Protein AF-A0A3E5HLL6-F1 (afdb_monomer_lite)

Structure (mmCIF, N/CA/C/O backbone):
data_AF-A0A3E5HLL6-F1
#
_entry.id   AF-A0A3E5HLL6-F1
#
loop_
_atom_site.group_PDB
_atom_site.id
_atom_site.type_symbol
_atom_site.label_atom_id
_atom_site.label_alt_id
_atom_site.label_comp_id
_atom_site.label_asym_id
_atom_site.label_entity_id
_atom_site.label_seq_id
_atom_site.pdbx_PDB_ins_code
_atom_site.Cartn_x
_atom_site.Cartn_y
_atom_site.Cartn_z
_atom_site.occupancy
_atom_site.B_iso_or_equiv
_atom_site.auth_seq_id
_atom_site.auth_comp_id
_atom_site.auth_asym_id
_atom_site.auth_atom_id
_atom_site.pdbx_PDB_model_num
ATOM 1 N N . MET A 1 1 ? 13.345 8.316 -13.473 1.00 58.94 1 MET A N 1
ATOM 2 C CA . MET A 1 1 ? 12.745 8.365 -12.117 1.00 58.94 1 MET A CA 1
ATOM 3 C C . MET A 1 1 ? 11.690 9.473 -11.988 1.00 58.94 1 MET A C 1
ATOM 5 O O . MET A 1 1 ? 10.559 9.139 -11.665 1.00 58.94 1 MET A O 1
ATOM 9 N N . MET A 1 2 ? 11.986 10.737 -12.341 1.00 70.56 2 MET A N 1
ATOM 10 C CA . MET A 1 2 ? 11.008 11.849 -12.277 1.00 70.56 2 MET A CA 1
ATOM 11 C C . MET A 1 2 ? 9.718 11.645 -13.098 1.00 70.56 2 MET A C 1
ATOM 13 O O . MET A 1 2 ? 8.638 11.967 -12.614 1.00 70.56 2 MET A O 1
ATOM 17 N N . LEU A 1 3 ? 9.793 11.096 -14.319 1.00 74.12 3 LEU A N 1
ATOM 18 C CA . LEU A 1 3 ? 8.602 10.882 -15.160 1.00 74.12 3 LEU A CA 1
ATOM 19 C C . LEU A 1 3 ? 7.593 9.920 -14.509 1.00 74.12 3 LEU A C 1
ATOM 21 O O . LEU A 1 3 ? 6.412 10.233 -14.394 1.00 74.12 3 LEU A O 1
ATOM 25 N N . GLN A 1 4 ? 8.080 8.774 -14.029 1.00 73.06 4 GLN A N 1
ATOM 26 C CA . GLN A 1 4 ? 7.268 7.762 -13.345 1.00 73.06 4 GLN A CA 1
ATOM 27 C C . GLN A 1 4 ? 6.639 8.308 -12.055 1.00 73.06 4 GLN A C 1
ATOM 29 O O . GLN A 1 4 ? 5.498 7.990 -11.732 1.00 73.06 4 GLN A O 1
ATOM 34 N N . GLU A 1 5 ? 7.346 9.176 -11.329 1.00 78.81 5 GLU A N 1
ATOM 35 C CA . GLU A 1 5 ? 6.794 9.852 -10.153 1.00 78.81 5 GLU A CA 1
ATOM 36 C C . GLU A 1 5 ? 5.649 10.812 -10.517 1.00 78.81 5 GLU A C 1
ATOM 38 O O . GLU A 1 5 ? 4.609 10.807 -9.856 1.00 78.81 5 GLU A O 1
ATOM 43 N N . ARG A 1 6 ? 5.803 11.602 -11.590 1.00 81.56 6 ARG A N 1
ATOM 44 C CA . ARG A 1 6 ? 4.755 12.519 -12.072 1.00 81.56 6 ARG A CA 1
ATOM 45 C C . ARG A 1 6 ? 3.521 11.767 -12.579 1.00 81.56 6 ARG A C 1
ATOM 47 O O . ARG A 1 6 ? 2.406 12.169 -12.255 1.00 81.56 6 ARG A O 1
ATOM 54 N N . ILE A 1 7 ? 3.709 10.653 -13.293 1.00 83.25 7 ILE A N 1
ATOM 55 C CA . ILE A 1 7 ? 2.615 9.761 -13.716 1.00 83.25 7 ILE A CA 1
ATOM 56 C C . ILE A 1 7 ? 1.903 9.169 -12.492 1.00 83.25 7 ILE A C 1
ATOM 58 O O . ILE A 1 7 ? 0.677 9.208 -12.419 1.00 83.25 7 ILE A O 1
ATOM 62 N N . GLY A 1 8 ? 2.653 8.706 -11.486 1.00 84.94 8 GLY A N 1
ATOM 63 C CA . GLY A 1 8 ? 2.080 8.225 -10.226 1.00 84.94 8 GLY A CA 1
ATOM 64 C C . GLY A 1 8 ? 1.218 9.286 -9.534 1.00 84.94 8 GLY A C 1
ATOM 65 O O . GLY A 1 8 ? 0.062 9.027 -9.209 1.00 84.94 8 GLY A O 1
ATOM 66 N N . LYS A 1 9 ? 1.733 10.516 -9.399 1.00 87.31 9 LYS A N 1
ATOM 67 C CA . LYS A 1 9 ? 0.991 11.661 -8.839 1.00 87.31 9 LYS A CA 1
ATOM 68 C C . LYS A 1 9 ? -0.271 12.004 -9.639 1.00 87.31 9 LYS A C 1
ATOM 70 O O . LYS A 1 9 ? -1.257 12.445 -9.044 1.00 87.31 9 LYS A O 1
ATOM 75 N N . LEU A 1 10 ? -0.256 11.848 -10.965 1.00 89.75 10 LEU A N 1
ATOM 76 C CA . LEU A 1 10 ? -1.439 12.043 -11.810 1.00 89.75 10 LEU A CA 1
ATOM 77 C C . LEU A 1 10 ? -2.482 10.942 -11.576 1.00 89.75 10 LEU A C 1
ATOM 79 O O . LEU A 1 10 ? -3.664 11.255 -11.436 1.00 89.75 10 LEU A O 1
ATOM 83 N N . ASN A 1 11 ? -2.056 9.681 -11.476 1.00 89.62 11 ASN A N 1
ATOM 84 C CA . ASN A 1 11 ? -2.951 8.555 -11.206 1.00 89.62 11 ASN A CA 1
ATOM 85 C C . ASN A 1 11 ? -3.621 8.685 -9.836 1.00 89.62 11 ASN A C 1
ATOM 87 O O . ASN A 1 11 ? -4.843 8.572 -9.748 1.00 89.62 11 ASN A O 1
ATOM 91 N N . THR A 1 12 ? -2.857 9.008 -8.786 1.00 90.56 12 THR A N 1
ATOM 92 C CA . THR A 1 12 ? -3.411 9.259 -7.446 1.00 90.56 12 THR A CA 1
ATOM 93 C C . THR A 1 12 ? -4.446 10.381 -7.486 1.00 90.56 12 THR A C 1
ATOM 95 O O . THR A 1 12 ? -5.571 10.189 -7.036 1.00 90.56 12 THR A O 1
ATOM 98 N N . PHE A 1 13 ? -4.116 11.513 -8.112 1.00 91.50 13 PHE A N 1
ATOM 99 C CA . PHE A 1 13 ? -5.039 12.643 -8.249 1.00 91.50 13 PHE A CA 1
ATOM 100 C C . PHE A 1 13 ? -6.312 12.290 -9.021 1.00 91.50 13 PHE A C 1
ATOM 102 O O . PHE A 1 13 ? -7.406 12.694 -8.641 1.00 91.50 13 PHE A O 1
ATOM 109 N N . THR A 1 14 ? -6.188 11.497 -10.084 1.00 91.06 14 THR A N 1
ATOM 110 C CA . THR A 1 14 ? -7.343 11.033 -10.859 1.00 91.06 14 THR A CA 1
ATOM 111 C C . THR A 1 14 ? -8.228 10.120 -10.013 1.00 91.06 14 THR A C 1
ATOM 113 O O . THR A 1 14 ? -9.442 10.305 -9.978 1.00 91.06 14 THR A O 1
ATOM 116 N N . SER A 1 15 ? -7.629 9.185 -9.268 1.00 90.69 15 SER A N 1
ATOM 117 C CA . SER A 1 15 ? -8.371 8.299 -8.366 1.00 90.69 15 SER A CA 1
ATOM 118 C C . SER A 1 15 ? -9.106 9.070 -7.263 1.00 90.69 15 SER A C 1
ATOM 120 O O . SER A 1 15 ? -10.249 8.751 -6.943 1.00 90.69 15 SER A O 1
ATOM 122 N N . GLU A 1 16 ? -8.491 10.130 -6.735 1.00 90.50 16 GLU A N 1
ATOM 123 C CA . GLU A 1 16 ? -9.064 10.997 -5.706 1.00 90.50 16 GLU A CA 1
ATOM 124 C C . GLU A 1 16 ? -10.251 11.808 -6.243 1.00 90.50 16 GLU A C 1
ATOM 126 O O . GLU A 1 16 ? -11.295 11.862 -5.591 1.00 90.50 16 GLU A O 1
ATOM 131 N N . ILE A 1 17 ? -10.137 12.366 -7.457 1.00 90.50 17 ILE A N 1
ATOM 132 C CA . ILE A 1 17 ? -11.245 13.063 -8.130 1.00 90.50 17 ILE A CA 1
ATOM 133 C C . ILE A 1 17 ? -12.413 12.111 -8.373 1.00 90.50 17 ILE A C 1
ATOM 135 O O . ILE A 1 17 ? -13.548 12.480 -8.087 1.00 90.50 17 ILE A O 1
ATOM 139 N N . VAL A 1 18 ? -12.156 10.900 -8.876 1.00 90.94 18 VAL A N 1
ATOM 140 C CA . VAL A 1 18 ? -13.216 9.917 -9.153 1.00 90.94 18 VAL A CA 1
ATOM 141 C C . VAL A 1 18 ? -13.933 9.521 -7.862 1.00 90.94 18 VAL A C 1
ATOM 143 O O . VAL A 1 18 ? -15.161 9.541 -7.816 1.00 90.94 18 VAL A O 1
ATOM 146 N N . ARG A 1 19 ? -13.185 9.245 -6.784 1.00 89.38 19 ARG A N 1
ATOM 147 C CA . ARG A 1 19 ? -13.762 8.959 -5.459 1.00 89.38 19 ARG A CA 1
ATOM 148 C C . ARG A 1 19 ? -14.557 10.142 -4.902 1.00 89.38 19 ARG A C 1
ATOM 150 O O . ARG A 1 19 ? -15.599 9.945 -4.287 1.00 89.38 19 ARG A O 1
ATOM 157 N N . SER A 1 20 ? -14.101 11.367 -5.156 1.00 92.25 20 SER A N 1
ATOM 158 C CA . SER A 1 20 ? -14.701 12.603 -4.634 1.00 92.25 20 SER A CA 1
ATOM 159 C C . SER A 1 20 ? -15.646 13.293 -5.623 1.00 92.25 20 SER A C 1
ATOM 161 O O . SER A 1 20 ? -16.003 14.456 -5.427 1.00 92.25 20 SER A O 1
ATOM 163 N N . MET A 1 21 ? -16.067 12.607 -6.692 1.00 91.88 21 MET A N 1
ATOM 164 C CA . MET A 1 21 ? -16.761 13.233 -7.823 1.00 91.88 21 MET A CA 1
ATOM 165 C C . MET A 1 21 ? -18.067 13.914 -7.402 1.00 91.88 21 MET A C 1
ATOM 167 O O . MET A 1 21 ? -18.394 15.004 -7.876 1.00 91.88 21 MET A O 1
ATOM 171 N N . ARG A 1 22 ? -18.786 13.306 -6.450 1.00 93.38 22 ARG A N 1
ATOM 172 C CA . ARG A 1 22 ? -20.005 13.883 -5.872 1.00 93.38 22 ARG A CA 1
ATOM 173 C C . ARG A 1 22 ? -19.723 15.230 -5.201 1.00 93.38 22 ARG A C 1
ATOM 175 O O . ARG A 1 22 ? -20.431 16.193 -5.469 1.00 93.38 22 ARG A O 1
ATOM 182 N N . THR A 1 23 ? -18.674 15.320 -4.388 1.00 92.94 23 THR A N 1
ATOM 183 C CA . THR A 1 23 ? -18.270 16.562 -3.711 1.00 92.94 23 THR A CA 1
ATOM 184 C C . THR A 1 23 ? -17.843 17.628 -4.716 1.00 92.94 23 THR A C 1
ATOM 186 O O . THR A 1 23 ? -18.250 18.779 -4.606 1.00 92.94 23 THR A O 1
ATOM 189 N N . VAL A 1 24 ? -17.086 17.244 -5.749 1.00 93.88 24 VAL A N 1
ATOM 190 C CA . VAL A 1 24 ? -16.655 18.169 -6.810 1.00 93.88 24 VAL A CA 1
ATOM 191 C C . VAL A 1 24 ? -17.856 18.782 -7.539 1.00 93.88 24 VAL A C 1
ATOM 193 O O . VAL A 1 24 ? -17.859 19.990 -7.782 1.00 93.88 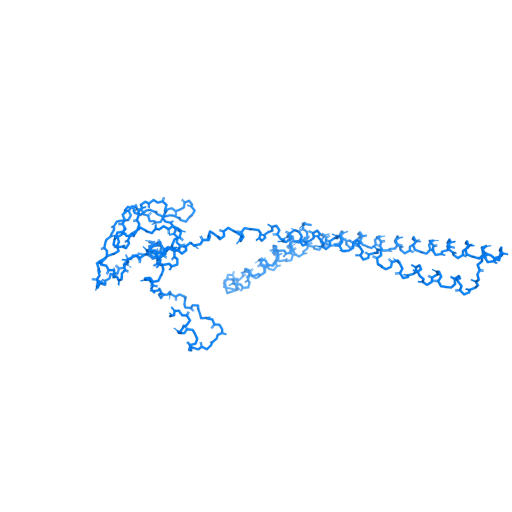24 VAL A O 1
ATOM 196 N N . LYS A 1 25 ? -18.881 17.973 -7.841 1.00 93.31 25 LYS A N 1
ATOM 197 C CA . LYS A 1 25 ? -20.143 18.425 -8.447 1.00 93.31 25 LYS A CA 1
ATOM 198 C C . LYS A 1 25 ? -20.924 19.354 -7.519 1.00 93.31 25 LYS A C 1
ATOM 200 O O . LYS A 1 25 ? -21.322 20.432 -7.943 1.00 93.31 25 LYS A O 1
ATOM 205 N N . LEU A 1 26 ? -21.104 18.963 -6.257 1.00 95.00 26 LEU A N 1
ATOM 206 C CA . LEU A 1 26 ? -21.857 19.747 -5.270 1.00 95.00 26 LEU A CA 1
ATOM 207 C C . LEU A 1 26 ? -21.214 21.111 -4.987 1.00 95.00 26 LEU A C 1
ATOM 209 O O . LEU A 1 26 ? -21.921 22.099 -4.824 1.00 95.00 26 LEU A O 1
ATOM 213 N N . CYS A 1 27 ? -19.883 21.185 -4.979 1.00 94.94 27 CYS A N 1
ATOM 214 C CA . CYS A 1 27 ? -19.146 22.435 -4.792 1.00 94.94 27 CYS A CA 1
ATOM 215 C C . CYS A 1 27 ? -18.906 23.211 -6.100 1.00 94.94 27 CYS A C 1
ATOM 217 O O . CYS A 1 27 ? -18.174 24.199 -6.087 1.00 94.94 27 CYS A O 1
ATOM 219 N N . ASN A 1 28 ? -19.455 22.753 -7.234 1.00 93.75 28 ASN A N 1
ATOM 220 C CA . ASN A 1 28 ? -19.261 23.340 -8.564 1.00 93.75 28 ASN A CA 1
ATOM 221 C C . ASN A 1 28 ? -17.771 23.559 -8.934 1.00 93.75 28 ASN A C 1
ATOM 223 O O . ASN A 1 28 ? -17.396 24.500 -9.636 1.00 93.75 28 ASN A O 1
ATOM 227 N N . ALA A 1 29 ? -16.889 22.687 -8.431 1.00 94.00 29 ALA A N 1
ATOM 228 C CA . ALA A 1 29 ? -15.432 22.851 -8.467 1.00 94.00 29 ALA A CA 1
ATOM 229 C C . ALA A 1 29 ? -14.770 22.228 -9.712 1.00 94.00 29 ALA A C 1
ATOM 231 O O . ALA A 1 29 ? -13.543 22.143 -9.809 1.00 94.00 29 ALA A O 1
ATOM 232 N N . GLU A 1 30 ? -15.566 21.791 -10.685 1.00 93.88 30 GLU A N 1
ATOM 233 C CA . GLU A 1 30 ? -15.132 21.014 -11.850 1.00 93.88 30 GLU A CA 1
ATOM 234 C C . GLU A 1 30 ? -14.082 21.746 -12.680 1.00 93.88 30 GLU A C 1
ATOM 236 O O . GLU A 1 30 ? -13.038 21.188 -13.019 1.00 93.88 30 GLU A O 1
ATOM 241 N N . ARG A 1 31 ? -14.318 23.034 -12.955 1.00 93.94 31 ARG A N 1
ATOM 242 C CA . ARG A 1 31 ? -13.392 23.863 -13.732 1.00 93.94 31 ARG A 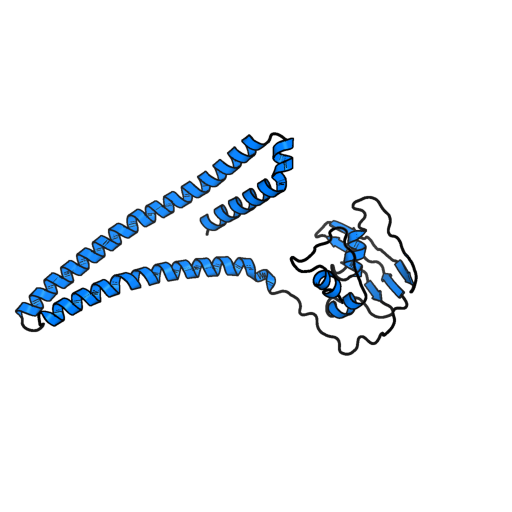CA 1
ATOM 243 C C . ARG A 1 31 ? -12.042 24.003 -13.029 1.00 93.94 31 ARG A C 1
ATOM 245 O O . ARG A 1 31 ? -11.004 23.922 -13.681 1.00 93.94 31 ARG A O 1
ATOM 252 N N . CYS A 1 32 ? -12.051 24.168 -11.706 1.00 92.88 32 CYS A N 1
ATOM 253 C CA . CYS A 1 32 ? -10.834 24.241 -10.898 1.00 92.88 32 CYS A CA 1
ATOM 254 C C . CYS A 1 32 ? -10.053 22.919 -10.953 1.00 92.88 32 CYS A C 1
ATOM 256 O O . CYS A 1 32 ? -8.847 22.919 -11.211 1.00 92.88 32 CYS A O 1
ATOM 258 N N . MET A 1 33 ? -10.742 21.784 -10.795 1.00 91.94 33 MET A N 1
ATOM 259 C CA . MET A 1 33 ? -10.120 20.460 -10.888 1.00 91.94 33 MET A CA 1
ATOM 260 C C . MET A 1 33 ? -9.551 20.184 -12.284 1.00 91.94 33 MET A C 1
ATOM 262 O O . MET A 1 33 ? -8.428 19.694 -12.401 1.00 91.94 33 MET A O 1
ATOM 266 N N . LEU A 1 34 ? -10.264 20.572 -13.343 1.00 93.06 34 LEU A N 1
ATOM 267 C CA . LEU A 1 34 ? -9.823 20.407 -14.729 1.00 93.06 34 LEU A CA 1
ATOM 268 C C . LEU A 1 34 ? -8.569 21.241 -15.032 1.00 93.06 34 LEU A C 1
ATOM 270 O O . LEU A 1 34 ? -7.652 20.760 -15.698 1.00 93.06 34 LEU A O 1
ATOM 274 N N . LEU A 1 35 ? -8.474 22.464 -14.500 1.00 94.88 35 LEU A N 1
ATOM 275 C CA . LEU A 1 35 ? -7.263 23.285 -14.611 1.00 94.88 35 LEU A CA 1
ATOM 276 C C . LEU A 1 35 ? -6.069 22.645 -13.892 1.00 94.88 35 LEU A C 1
ATOM 278 O O . LEU A 1 35 ? -4.978 22.569 -14.462 1.00 94.88 35 LEU A O 1
ATOM 282 N N . LYS A 1 36 ? -6.272 22.126 -12.673 1.00 92.88 36 LYS A N 1
ATOM 283 C CA . LYS A 1 36 ? -5.232 21.387 -11.937 1.00 92.88 36 LYS A CA 1
ATOM 284 C C . LYS A 1 36 ? -4.789 20.129 -12.691 1.00 92.88 36 LYS A C 1
ATOM 286 O O . LYS A 1 36 ? -3.590 19.863 -12.767 1.00 92.88 36 LYS A O 1
ATOM 291 N N . PHE A 1 37 ? -5.728 19.395 -13.289 1.00 93.31 37 PHE A N 1
ATOM 292 C CA . PHE A 1 37 ? -5.440 18.231 -14.127 1.00 93.31 37 PHE A CA 1
ATOM 293 C C . PHE A 1 37 ? -4.590 18.613 -15.344 1.00 93.31 37 PHE A C 1
ATOM 295 O O . PHE A 1 37 ? -3.514 18.052 -15.543 1.00 93.31 37 PHE A O 1
ATOM 302 N N . LYS A 1 38 ? -5.013 19.630 -16.110 1.00 94.56 38 LYS A N 1
ATOM 303 C CA . LYS A 1 38 ? -4.265 20.139 -17.272 1.00 94.56 38 LYS A CA 1
ATOM 304 C C . LYS A 1 38 ? -2.844 20.560 -16.908 1.00 94.56 38 LYS A C 1
ATOM 306 O O . LYS A 1 38 ? -1.917 20.230 -17.641 1.00 94.56 38 LYS A O 1
ATOM 311 N N . LYS A 1 39 ? -2.656 21.240 -15.772 1.00 93.56 39 LYS A N 1
ATOM 312 C CA . LYS A 1 39 ? -1.322 21.626 -15.293 1.00 93.56 39 LYS A CA 1
ATOM 313 C C . LYS A 1 39 ? -0.423 20.402 -15.085 1.00 93.56 39 LYS A C 1
ATOM 315 O O . LYS A 1 39 ? 0.682 20.371 -15.613 1.00 93.56 39 LYS A O 1
ATOM 320 N N . ARG A 1 40 ? -0.916 19.366 -14.395 1.00 91.00 40 ARG A N 1
ATOM 321 C CA . ARG A 1 40 ? -0.158 18.120 -14.162 1.00 91.00 40 ARG A CA 1
ATOM 322 C C . ARG A 1 40 ? 0.161 17.374 -15.459 1.00 91.00 40 ARG A C 1
ATOM 324 O O . ARG A 1 40 ? 1.258 16.844 -15.602 1.00 91.00 40 ARG A O 1
ATOM 331 N N . VAL A 1 41 ? -0.770 17.356 -16.413 1.00 93.00 41 VAL A N 1
ATOM 332 C CA . VAL A 1 41 ? -0.536 16.769 -17.742 1.00 93.00 41 VAL A CA 1
ATOM 333 C C . VAL A 1 41 ? 0.543 17.540 -18.505 1.00 93.00 41 VAL A C 1
ATOM 335 O O . VAL A 1 41 ? 1.424 16.919 -19.094 1.00 93.00 41 VAL A O 1
ATOM 338 N N . ASN A 1 42 ? 0.530 18.874 -18.460 1.00 92.62 42 ASN A N 1
ATOM 339 C CA . ASN A 1 42 ? 1.558 19.690 -19.110 1.00 92.62 42 ASN A CA 1
ATOM 340 C C . ASN A 1 42 ? 2.949 19.464 -18.506 1.00 92.62 42 ASN A C 1
ATOM 342 O O . ASN A 1 42 ? 3.913 19.323 -19.249 1.00 92.62 42 ASN A O 1
ATOM 346 N N . GLU A 1 43 ? 3.052 19.334 -17.185 1.00 88.69 43 GLU A N 1
ATOM 347 C CA . GLU A 1 43 ? 4.320 18.998 -16.526 1.00 88.69 43 GLU A CA 1
ATOM 348 C C . GLU A 1 43 ? 4.874 17.629 -16.967 1.00 88.69 43 GLU A C 1
ATOM 350 O O . GLU A 1 43 ? 6.085 17.452 -17.092 1.00 88.69 43 GLU A O 1
ATOM 355 N N . ILE A 1 44 ? 4.004 16.644 -17.217 1.00 88.25 44 ILE A N 1
ATOM 356 C CA . ILE A 1 44 ? 4.409 15.346 -17.785 1.00 88.25 44 ILE A CA 1
ATOM 357 C C . ILE A 1 44 ? 4.834 15.513 -19.246 1.00 88.25 44 ILE A C 1
ATOM 359 O O . ILE A 1 44 ? 5.838 14.938 -19.664 1.00 88.25 44 ILE A O 1
ATOM 363 N N . LYS A 1 45 ? 4.092 16.317 -20.014 1.00 89.44 45 LYS A N 1
ATOM 364 C CA . LYS A 1 45 ? 4.384 16.597 -21.421 1.00 89.44 45 LYS A CA 1
ATOM 365 C C . LYS A 1 45 ? 5.770 17.210 -21.597 1.00 89.44 45 LYS A C 1
ATOM 367 O O . LYS A 1 45 ? 6.497 16.766 -22.473 1.00 89.44 45 LYS A O 1
ATOM 372 N N . GLU A 1 46 ? 6.160 18.180 -20.775 1.00 86.62 46 GLU A N 1
ATOM 373 C CA . GLU A 1 46 ? 7.490 18.804 -20.854 1.00 86.62 46 GLU A CA 1
ATOM 374 C C . GLU A 1 46 ? 8.620 17.784 -20.663 1.00 86.62 46 GLU A C 1
ATOM 376 O O . GLU A 1 46 ? 9.583 17.768 -21.430 1.00 86.62 46 GLU A O 1
ATOM 381 N N . VAL A 1 47 ? 8.472 16.878 -19.693 1.00 81.69 47 VAL A N 1
ATOM 382 C CA . VAL A 1 47 ? 9.451 15.809 -19.445 1.00 81.69 47 VAL A CA 1
ATOM 383 C C . VAL A 1 47 ? 9.474 14.797 -20.594 1.00 81.69 47 VAL A C 1
ATOM 385 O O . VAL A 1 47 ? 10.552 14.366 -21.003 1.00 81.69 47 VAL A O 1
ATOM 388 N N . ASN A 1 48 ? 8.310 14.441 -21.143 1.00 81.94 48 ASN A N 1
ATOM 389 C CA . ASN A 1 48 ? 8.226 13.548 -22.299 1.00 81.94 48 ASN A CA 1
ATOM 390 C C . ASN A 1 48 ? 8.846 14.170 -23.550 1.00 81.94 48 ASN A C 1
ATOM 392 O O . ASN A 1 48 ? 9.610 13.497 -24.221 1.00 81.94 48 ASN A O 1
ATOM 396 N N . LEU A 1 49 ? 8.623 15.458 -23.815 1.00 86.50 49 LEU A N 1
ATOM 397 C CA . LEU A 1 49 ? 9.215 16.140 -24.968 1.00 86.50 49 LEU A CA 1
ATOM 398 C C . LEU A 1 49 ? 10.747 16.163 -24.914 1.00 86.50 49 LEU A C 1
ATOM 400 O O . LEU A 1 49 ? 11.397 16.071 -25.952 1.00 86.50 49 LEU A O 1
ATOM 404 N N . LEU A 1 50 ? 11.341 16.285 -23.723 1.00 81.12 50 LEU A N 1
ATOM 405 C CA . LEU A 1 50 ? 12.793 16.159 -23.568 1.00 81.12 50 LEU A CA 1
ATOM 406 C C . LEU A 1 50 ? 13.267 14.739 -23.889 1.00 81.12 50 LEU A C 1
ATOM 408 O O . LEU A 1 50 ? 14.261 14.575 -24.591 1.00 81.12 50 LEU A O 1
ATOM 412 N N . ASN A 1 51 ? 12.543 13.726 -23.413 1.00 79.00 51 ASN A N 1
ATOM 413 C CA . ASN A 1 51 ? 12.850 12.328 -23.701 1.00 79.00 51 ASN A CA 1
ATOM 414 C C . ASN A 1 51 ? 12.715 12.028 -25.206 1.00 79.00 51 ASN A C 1
ATOM 416 O O . ASN A 1 51 ? 13.628 11.477 -25.814 1.00 79.00 51 ASN A O 1
ATOM 420 N N . ASP A 1 52 ? 11.635 12.493 -25.833 1.00 81.12 52 ASP A N 1
ATOM 421 C CA . ASP A 1 52 ? 11.375 12.340 -27.265 1.00 81.12 52 ASP A CA 1
ATOM 422 C C . ASP A 1 52 ? 12.440 13.044 -28.112 1.00 81.12 52 ASP A C 1
ATOM 424 O O . ASP A 1 52 ? 12.862 12.503 -29.132 1.00 81.12 52 ASP A O 1
ATOM 428 N N . LYS A 1 53 ? 12.938 14.215 -27.686 1.00 83.38 53 LYS A N 1
ATOM 429 C CA . LYS A 1 53 ? 14.071 14.888 -28.345 1.00 83.38 53 LYS A CA 1
ATOM 430 C C . LYS A 1 53 ? 15.345 14.049 -28.293 1.00 83.38 53 LYS A C 1
ATOM 432 O O . LYS A 1 53 ? 16.049 13.969 -29.295 1.00 83.38 53 LYS A O 1
ATOM 437 N N . VAL A 1 54 ? 15.632 13.417 -27.153 1.00 80.00 54 VAL A N 1
ATOM 438 C CA . VAL A 1 54 ? 16.782 12.510 -27.018 1.00 80.00 54 VAL A CA 1
ATOM 439 C C . VAL A 1 54 ? 16.620 11.310 -27.953 1.00 80.00 54 VAL A C 1
ATOM 441 O O . VAL A 1 54 ? 17.526 11.031 -28.735 1.00 80.00 54 VAL A O 1
ATOM 444 N N . TYR A 1 55 ? 15.459 10.650 -27.958 1.00 76.38 55 TYR A N 1
ATOM 445 C CA . TYR A 1 55 ? 15.195 9.521 -28.861 1.00 76.38 55 TYR A CA 1
ATOM 446 C C . TYR A 1 55 ? 15.273 9.914 -30.340 1.00 76.38 55 TYR A C 1
ATOM 448 O O . TYR A 1 55 ? 15.910 9.216 -31.129 1.00 76.38 55 TYR A O 1
ATOM 456 N N . SER A 1 56 ? 14.704 11.067 -30.699 1.00 82.94 56 SER A N 1
ATOM 457 C CA . SER A 1 56 ? 14.731 11.602 -32.067 1.00 82.94 56 SER A CA 1
ATOM 458 C C . SER A 1 56 ? 16.149 11.881 -32.566 1.00 82.94 56 SER A C 1
ATOM 460 O O . SER A 1 56 ? 16.366 11.905 -33.771 1.00 82.94 56 SER A O 1
ATOM 462 N N . PHE A 1 57 ? 17.116 12.078 -31.664 1.00 84.50 57 PHE A N 1
ATOM 463 C CA . PHE A 1 57 ? 18.528 12.229 -32.010 1.00 84.50 57 PHE A CA 1
ATOM 464 C C . PHE A 1 57 ? 19.288 10.894 -32.024 1.00 84.50 57 PHE A C 1
ATOM 466 O O . PHE A 1 57 ? 20.119 10.662 -32.900 1.00 84.50 57 PHE A O 1
ATOM 473 N N . VAL A 1 58 ? 18.992 9.988 -31.089 1.00 81.62 58 VAL A N 1
ATOM 474 C CA . VAL A 1 58 ? 19.676 8.689 -30.971 1.00 81.62 58 VAL A CA 1
ATOM 475 C C . VAL A 1 58 ? 19.396 7.784 -32.175 1.00 81.62 58 VAL A C 1
ATOM 477 O O . VAL A 1 58 ? 20.329 7.182 -32.707 1.00 81.62 58 VAL A O 1
ATOM 480 N N . THR A 1 59 ? 18.146 7.705 -32.649 1.00 80.62 59 THR A N 1
ATOM 481 C CA . THR A 1 59 ? 17.775 6.795 -33.750 1.00 80.62 59 THR A CA 1
ATOM 482 C C . THR A 1 59 ? 18.470 7.131 -35.081 1.00 80.62 59 THR A C 1
ATOM 484 O O . THR A 1 59 ? 19.039 6.223 -35.690 1.00 80.62 59 THR A O 1
ATOM 487 N N . PRO A 1 60 ? 18.514 8.395 -35.551 1.00 87.12 60 PRO A N 1
ATOM 488 C CA . PRO A 1 60 ? 19.257 8.745 -36.762 1.00 87.12 60 PRO A CA 1
ATOM 489 C C . PRO A 1 60 ? 20.759 8.485 -36.642 1.00 87.12 60 PRO A C 1
ATOM 491 O O . PRO A 1 60 ? 21.359 7.974 -37.583 1.00 87.12 60 PRO A O 1
ATOM 494 N N . VAL A 1 61 ? 21.366 8.786 -35.487 1.00 86.88 61 VAL A N 1
ATOM 495 C CA . VAL A 1 61 ? 22.798 8.533 -35.251 1.00 86.88 61 VAL A CA 1
ATOM 496 C C . VAL A 1 61 ? 23.104 7.037 -35.325 1.00 86.88 61 VAL A C 1
ATOM 498 O O . VAL A 1 61 ? 24.057 6.639 -35.992 1.00 86.88 61 VAL A O 1
ATOM 501 N N . GLN A 1 62 ? 22.264 6.196 -34.718 1.00 80.81 62 GLN A N 1
ATOM 502 C CA . GLN A 1 62 ? 22.381 4.741 -34.817 1.00 80.81 62 GLN A CA 1
ATOM 503 C C . GLN A 1 62 ? 22.287 4.257 -36.274 1.00 80.81 62 GLN A C 1
ATOM 505 O O . GLN A 1 62 ? 23.091 3.424 -36.696 1.00 80.81 62 GLN A O 1
ATOM 510 N N . ASN A 1 63 ? 21.352 4.802 -37.058 1.00 83.50 63 ASN A N 1
ATOM 511 C CA . ASN A 1 63 ? 21.198 4.448 -38.471 1.00 83.50 63 ASN A CA 1
ATOM 512 C C . ASN A 1 63 ? 22.407 4.881 -39.311 1.00 83.50 63 ASN A C 1
ATOM 514 O O . ASN A 1 63 ? 22.865 4.111 -40.152 1.00 83.50 63 ASN A O 1
ATOM 518 N N . LEU A 1 64 ? 22.965 6.070 -39.064 1.00 89.81 64 LEU A N 1
ATOM 519 C CA . LEU A 1 64 ? 24.171 6.541 -39.751 1.00 89.81 64 LEU A CA 1
ATOM 520 C C . LEU A 1 64 ? 25.378 5.648 -39.455 1.00 89.81 64 LEU A C 1
ATOM 522 O O . LEU A 1 64 ? 26.091 5.268 -40.381 1.00 89.81 64 LEU A O 1
ATOM 526 N N . ILE A 1 65 ? 25.574 5.263 -38.189 1.00 86.12 65 ILE A N 1
ATOM 527 C CA . ILE A 1 65 ? 26.631 4.321 -37.796 1.00 86.12 65 ILE A CA 1
ATOM 528 C C . ILE A 1 65 ? 26.424 2.973 -38.498 1.00 86.12 65 ILE A C 1
ATOM 530 O O . ILE A 1 65 ? 27.373 2.409 -39.034 1.00 86.12 65 ILE A O 1
ATOM 534 N N . SER A 1 66 ? 25.186 2.474 -38.559 1.00 83.19 66 SER A N 1
ATOM 535 C CA . SER A 1 66 ? 24.871 1.205 -39.223 1.00 83.19 66 SER A CA 1
ATOM 536 C C . SER A 1 66 ? 25.139 1.242 -40.734 1.00 83.19 66 SER A C 1
ATOM 538 O O . SER A 1 66 ? 25.768 0.321 -41.261 1.00 83.19 66 SER A O 1
ATOM 540 N N . ILE A 1 67 ? 24.739 2.315 -41.426 1.00 86.94 67 ILE A N 1
ATOM 541 C CA . ILE A 1 67 ? 25.020 2.514 -42.857 1.00 86.94 67 ILE A CA 1
ATOM 542 C C . ILE A 1 67 ? 26.529 2.613 -43.093 1.00 86.94 67 ILE A C 1
ATOM 544 O O . ILE A 1 67 ? 27.047 1.969 -44.003 1.00 86.94 67 ILE A O 1
ATOM 548 N N . PHE A 1 68 ? 27.244 3.364 -42.252 1.00 90.81 68 PHE A N 1
ATOM 549 C CA . PHE A 1 68 ? 28.695 3.495 -42.341 1.00 90.81 68 PHE A CA 1
ATOM 550 C C . PHE A 1 68 ? 29.401 2.143 -42.167 1.00 90.81 68 PHE A C 1
ATOM 552 O O . PHE A 1 68 ? 30.200 1.757 -43.018 1.00 90.81 68 PHE A O 1
ATOM 559 N N . CYS A 1 69 ? 29.061 1.379 -41.124 1.00 86.50 69 CYS A N 1
ATOM 560 C CA . CYS A 1 69 ? 29.607 0.038 -40.909 1.00 86.50 69 CYS A CA 1
ATOM 561 C C . CYS A 1 69 ? 29.294 -0.904 -42.077 1.00 86.50 69 CYS A C 1
ATOM 563 O O . CYS A 1 69 ? 30.175 -1.639 -42.516 1.00 86.50 69 CYS A O 1
ATOM 565 N N . THR A 1 70 ? 28.075 -0.849 -42.620 1.00 85.31 70 THR A N 1
ATOM 566 C CA . THR A 1 70 ? 27.691 -1.645 -43.796 1.00 85.31 70 THR A CA 1
ATOM 567 C C . THR A 1 70 ? 28.538 -1.268 -45.012 1.00 85.31 70 THR A C 1
ATOM 569 O O . THR A 1 70 ? 29.044 -2.150 -45.699 1.00 85.31 70 THR A O 1
ATOM 572 N N . GLY A 1 71 ? 28.760 0.028 -45.251 1.00 89.19 71 GLY A N 1
ATOM 573 C CA . GLY A 1 71 ? 29.627 0.510 -46.327 1.00 89.19 71 GLY A CA 1
ATOM 574 C C . GLY A 1 71 ? 31.065 0.004 -46.194 1.00 89.19 71 GLY A C 1
ATOM 575 O O . GLY A 1 71 ? 31.632 -0.483 -47.168 1.00 89.19 71 GLY A O 1
ATOM 576 N N . VAL A 1 72 ? 31.631 0.034 -44.983 1.00 90.00 72 VAL A N 1
ATOM 577 C CA . VAL A 1 72 ? 32.972 -0.515 -44.707 1.00 90.00 72 VAL A CA 1
ATOM 578 C C . VAL A 1 72 ? 33.023 -2.020 -44.977 1.00 90.00 72 VAL A C 1
ATOM 580 O O . VAL A 1 72 ? 33.954 -2.484 -45.631 1.00 90.00 72 VAL A O 1
ATOM 583 N N . ILE A 1 73 ? 32.015 -2.775 -44.528 1.00 87.88 73 ILE A N 1
ATOM 584 C CA . ILE A 1 73 ? 31.928 -4.226 -44.752 1.00 87.88 73 ILE A CA 1
ATOM 585 C C . ILE A 1 73 ? 31.853 -4.545 -46.245 1.00 87.88 73 ILE A C 1
ATOM 587 O O . ILE A 1 73 ? 32.532 -5.461 -46.702 1.00 87.88 73 ILE A O 1
ATOM 591 N N . VAL A 1 74 ? 31.065 -3.790 -47.013 1.00 88.38 74 VAL A N 1
ATOM 592 C CA . VAL A 1 74 ? 30.941 -3.997 -48.460 1.00 88.38 74 VAL A CA 1
ATOM 593 C C . VAL A 1 74 ? 32.251 -3.659 -49.170 1.00 88.38 74 VAL A C 1
ATOM 595 O O . VAL A 1 74 ? 32.759 -4.497 -49.907 1.00 88.38 74 VAL A O 1
ATOM 598 N N . CYS A 1 75 ? 32.840 -2.486 -48.922 1.00 89.50 75 CYS A N 1
ATOM 599 C CA . CYS A 1 75 ? 34.088 -2.077 -49.575 1.00 89.50 75 CYS A CA 1
ATOM 600 C C . CYS A 1 75 ? 35.251 -3.027 -49.257 1.00 89.50 75 CYS A C 1
ATOM 602 O O . CYS A 1 75 ? 35.989 -3.429 -50.155 1.00 89.50 75 CYS A O 1
ATOM 604 N N . TYR A 1 76 ? 35.403 -3.414 -47.987 1.00 90.44 76 TYR A N 1
ATOM 605 C CA . TYR A 1 76 ? 36.443 -4.354 -47.573 1.00 90.44 76 TYR A CA 1
ATOM 606 C C . TYR A 1 76 ? 36.160 -5.773 -48.081 1.00 90.44 76 TYR A C 1
ATOM 608 O O . TYR A 1 76 ? 37.070 -6.463 -48.531 1.00 90.44 76 TYR A O 1
ATOM 616 N N . GLY A 1 77 ? 34.896 -6.198 -48.071 1.00 88.94 77 GLY A N 1
ATOM 617 C CA . GLY A 1 77 ? 34.491 -7.506 -48.574 1.00 88.94 77 GLY A CA 1
ATOM 618 C C . GLY A 1 77 ? 34.737 -7.673 -50.071 1.00 88.94 77 GLY A C 1
ATOM 619 O O . GLY A 1 77 ? 35.245 -8.715 -50.474 1.00 88.94 77 GLY A O 1
ATOM 620 N N . VAL A 1 78 ? 34.478 -6.638 -50.878 1.00 87.06 78 VAL A N 1
ATOM 621 C CA . VAL A 1 78 ? 34.811 -6.631 -52.314 1.00 87.06 78 VAL A CA 1
ATOM 622 C C . VAL A 1 78 ? 36.320 -6.775 -52.521 1.00 87.06 78 VAL A C 1
ATOM 624 O O . VAL A 1 78 ? 36.744 -7.642 -53.278 1.00 87.06 78 VAL A O 1
ATOM 627 N N . HIS A 1 79 ? 37.137 -6.025 -51.773 1.00 89.50 79 HIS A N 1
ATOM 628 C CA . HIS A 1 79 ? 38.594 -6.155 -51.853 1.00 89.50 79 HIS A CA 1
ATOM 629 C C . HIS A 1 79 ? 39.088 -7.574 -51.502 1.00 89.50 79 HIS A C 1
ATOM 631 O O . HIS A 1 79 ? 39.991 -8.094 -52.150 1.00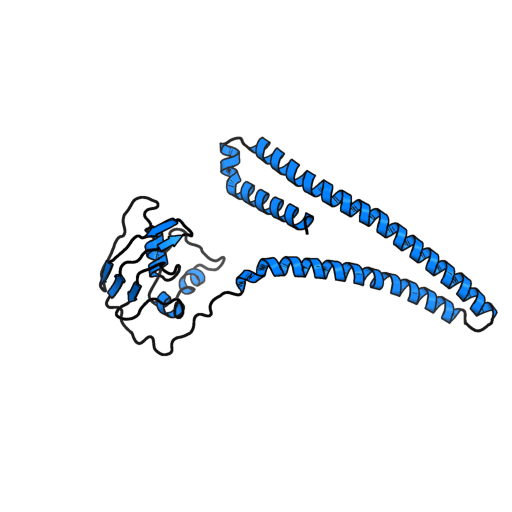 89.50 79 HIS A O 1
ATOM 637 N N . LEU A 1 80 ? 38.481 -8.245 -50.516 1.00 87.50 80 LEU A N 1
ATOM 638 C CA . LEU A 1 80 ? 38.826 -9.635 -50.178 1.00 87.50 80 LEU A CA 1
ATOM 639 C C . LEU A 1 80 ? 38.407 -10.648 -51.251 1.00 87.50 80 LEU A C 1
ATOM 641 O O . LEU A 1 80 ? 39.049 -11.694 -51.391 1.00 87.50 80 LEU A O 1
ATOM 645 N N . MET A 1 81 ? 37.336 -10.362 -51.988 1.00 88.31 81 MET A N 1
ATOM 646 C CA . MET A 1 81 ? 36.902 -11.188 -53.113 1.00 88.31 81 MET A CA 1
ATOM 647 C C . MET A 1 81 ? 37.864 -11.060 -54.299 1.00 88.31 81 MET A C 1
ATOM 649 O O . MET A 1 81 ? 38.159 -12.072 -54.938 1.00 88.31 81 MET A O 1
ATOM 653 N N . ASP A 1 82 ? 38.417 -9.864 -54.530 1.00 88.62 82 ASP A N 1
ATOM 654 C CA . ASP A 1 82 ? 39.435 -9.620 -55.563 1.00 88.62 82 ASP A CA 1
ATOM 655 C C . ASP A 1 82 ? 40.734 -10.399 -55.294 1.00 88.62 82 ASP A C 1
ATOM 657 O O . ASP A 1 82 ? 41.371 -10.890 -56.222 1.00 88.62 82 ASP A O 1
ATOM 661 N N . VAL A 1 83 ? 41.107 -10.584 -54.021 1.00 90.94 83 VAL A N 1
ATOM 662 C CA . VAL A 1 83 ? 42.276 -11.392 -53.606 1.00 90.94 83 VAL A CA 1
ATOM 663 C C . VAL A 1 83 ? 41.950 -12.903 -53.564 1.00 90.94 83 VAL A C 1
ATOM 665 O O . VAL A 1 83 ? 42.766 -13.713 -53.133 1.00 90.94 83 VAL A O 1
ATOM 668 N N . HIS A 1 84 ? 40.756 -13.316 -54.015 1.00 86.62 84 HIS A N 1
ATOM 669 C CA . HIS A 1 84 ? 40.254 -14.701 -54.002 1.00 86.62 84 HIS A CA 1
ATOM 670 C C . HIS A 1 84 ? 40.241 -15.380 -52.618 1.00 86.62 84 HIS A C 1
ATOM 672 O O . HIS A 1 84 ? 40.153 -16.603 -52.516 1.00 86.62 84 HIS A O 1
ATOM 678 N N . LEU A 1 85 ? 40.275 -14.594 -51.538 1.00 83.31 85 LEU A N 1
ATOM 679 C CA . LEU A 1 85 ? 40.206 -15.088 -50.157 1.00 83.31 85 LEU A CA 1
ATOM 680 C C . LEU A 1 85 ? 38.768 -15.383 -49.713 1.00 83.31 85 LEU A C 1
ATOM 682 O O . LEU A 1 85 ? 38.558 -16.046 -48.698 1.00 83.31 85 LEU A O 1
ATOM 686 N N . LEU A 1 86 ? 37.775 -14.874 -50.448 1.00 87.19 86 LEU A N 1
ATOM 687 C CA . LEU A 1 86 ? 36.371 -14.928 -50.063 1.00 87.19 86 LEU A CA 1
ATOM 688 C C . LEU A 1 86 ? 35.484 -15.236 -51.277 1.00 87.19 86 LEU A C 1
ATOM 690 O O . LEU A 1 86 ? 35.621 -14.625 -52.334 1.00 87.19 86 LEU A O 1
ATOM 694 N N . THR A 1 87 ? 34.560 -16.189 -51.132 1.00 91.56 87 THR A N 1
ATOM 695 C CA . THR A 1 87 ? 33.593 -16.533 -52.191 1.00 91.56 87 THR A CA 1
ATOM 696 C C . THR A 1 87 ? 32.377 -15.606 -52.152 1.00 91.56 87 THR A C 1
ATOM 698 O O . THR A 1 87 ? 31.990 -15.118 -51.086 1.00 91.56 87 THR A O 1
ATOM 701 N N . TYR A 1 88 ? 31.700 -15.435 -53.289 1.00 87.19 88 TYR A N 1
ATOM 702 C CA . TYR A 1 88 ? 30.447 -14.673 -53.379 1.00 87.19 88 TYR A CA 1
ATOM 703 C C . TYR A 1 88 ? 29.388 -15.150 -52.368 1.00 87.19 88 TYR A C 1
ATOM 705 O O . TYR A 1 88 ? 28.734 -14.334 -51.721 1.00 87.19 88 TYR A O 1
ATOM 713 N N . GLY A 1 89 ? 29.256 -16.470 -52.178 1.00 87.44 89 GLY A N 1
ATOM 714 C CA . GLY A 1 89 ? 28.304 -17.050 -51.225 1.00 87.44 89 GLY A CA 1
ATOM 715 C C . GLY A 1 89 ? 28.635 -16.710 -49.770 1.00 87.44 89 GLY A C 1
ATOM 716 O O . GLY A 1 89 ? 27.756 -16.286 -49.020 1.00 87.44 89 GLY A O 1
ATOM 717 N N . SER A 1 90 ? 29.911 -16.820 -49.380 1.00 87.19 90 SER A N 1
ATOM 718 C CA . SER A 1 90 ? 30.353 -16.418 -48.038 1.00 87.19 90 SER A CA 1
ATOM 719 C C . SER A 1 90 ? 30.164 -14.920 -47.787 1.00 87.19 90 SER A C 1
ATOM 721 O O . SER A 1 90 ? 29.762 -14.544 -46.691 1.00 87.19 90 SER A O 1
ATOM 723 N N . PHE A 1 91 ? 30.380 -14.065 -48.793 1.00 88.56 91 PHE A N 1
ATOM 724 C CA . PHE A 1 91 ? 30.190 -12.617 -48.661 1.00 88.56 91 PHE A CA 1
ATOM 725 C C . PHE A 1 91 ? 28.736 -12.258 -48.343 1.00 88.56 91 PHE A C 1
ATOM 727 O O . PHE A 1 91 ? 28.465 -11.548 -47.374 1.00 88.56 91 PHE A O 1
ATOM 734 N N . VAL A 1 92 ? 27.791 -12.809 -49.111 1.00 88.75 92 VAL A N 1
ATOM 735 C CA . VAL A 1 92 ? 26.355 -12.592 -48.885 1.00 88.75 92 VAL A CA 1
ATOM 736 C C . VAL A 1 92 ? 25.938 -13.081 -47.494 1.00 88.75 92 VAL A C 1
ATOM 738 O O . VAL A 1 92 ? 25.209 -12.378 -46.793 1.00 88.75 92 VAL A O 1
ATOM 741 N N . ALA A 1 93 ? 26.450 -14.235 -47.051 1.00 88.81 93 ALA A N 1
ATOM 742 C CA . ALA A 1 93 ? 26.179 -14.761 -45.713 1.00 88.81 93 ALA A CA 1
ATOM 743 C C . ALA A 1 93 ? 26.686 -13.827 -44.595 1.00 88.81 93 ALA A C 1
ATOM 745 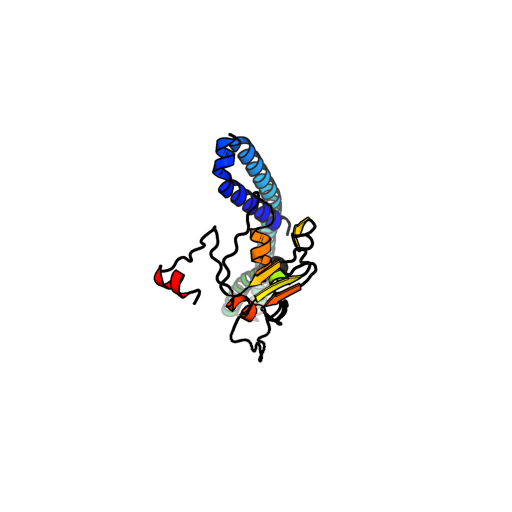O O . ALA A 1 93 ? 25.962 -13.584 -43.630 1.00 88.81 93 ALA A O 1
ATOM 746 N N . TYR A 1 94 ? 27.883 -13.244 -44.735 1.00 87.44 94 TYR A N 1
ATOM 747 C CA . TYR A 1 94 ? 28.411 -12.274 -43.767 1.00 87.44 94 TYR A CA 1
ATOM 748 C C . TYR A 1 94 ? 27.558 -11.006 -43.673 1.00 87.44 94 TYR A C 1
ATOM 750 O O . TYR A 1 94 ? 27.285 -10.534 -42.569 1.00 87.44 94 TYR A O 1
ATOM 758 N N . VAL A 1 95 ? 27.096 -10.474 -44.809 1.00 85.31 95 VAL A N 1
ATOM 759 C CA . VAL A 1 95 ? 26.216 -9.295 -44.830 1.00 85.31 95 VAL A CA 1
ATOM 760 C C . VAL A 1 95 ? 24.888 -9.593 -44.126 1.00 85.31 95 VAL A C 1
ATOM 762 O O . VAL A 1 95 ? 24.425 -8.786 -43.320 1.00 85.31 95 VAL A O 1
ATOM 765 N N . MET A 1 96 ? 24.297 -10.769 -44.362 1.00 87.00 96 MET A N 1
ATOM 766 C CA . MET A 1 96 ? 23.068 -11.189 -43.677 1.00 87.00 96 MET A CA 1
ATOM 767 C C . MET A 1 96 ? 23.265 -11.339 -42.160 1.00 87.00 96 MET A C 1
ATOM 769 O O . MET A 1 96 ? 22.462 -10.816 -41.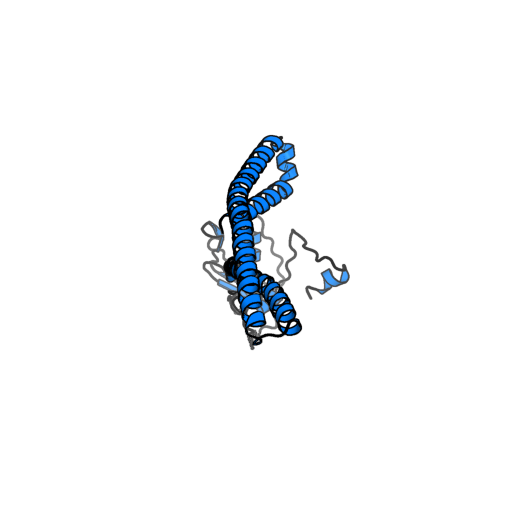384 1.00 87.00 96 MET A O 1
ATOM 773 N N . LEU A 1 97 ? 24.352 -11.989 -41.729 1.00 86.31 97 LEU A N 1
ATOM 774 C CA . LEU A 1 97 ? 24.685 -12.147 -40.307 1.00 86.31 97 LEU A CA 1
ATOM 775 C C . LEU A 1 97 ? 24.902 -10.799 -39.608 1.00 86.31 97 LEU A C 1
ATOM 777 O O . LEU A 1 97 ? 24.499 -10.629 -38.458 1.00 86.31 97 LEU A O 1
ATOM 781 N N . PHE A 1 98 ? 25.494 -9.822 -40.300 1.00 83.38 98 PHE A N 1
ATOM 782 C CA . PHE A 1 98 ? 25.698 -8.484 -39.753 1.00 83.38 98 PHE A CA 1
ATOM 783 C C . PHE A 1 98 ? 24.371 -7.778 -39.443 1.00 83.38 98 PHE A C 1
ATOM 785 O O . PHE A 1 98 ? 24.184 -7.292 -38.327 1.00 83.38 98 PHE A O 1
ATOM 792 N N . PHE A 1 99 ? 23.415 -7.777 -40.380 1.00 81.62 99 PHE A N 1
ATOM 793 C CA . PHE A 1 99 ? 22.092 -7.188 -40.136 1.00 81.62 99 PHE A CA 1
ATOM 794 C C . PHE A 1 99 ? 21.348 -7.880 -38.989 1.00 81.62 99 PHE A C 1
ATOM 796 O O . PHE A 1 99 ? 20.688 -7.209 -38.194 1.00 81.62 99 PHE A O 1
ATOM 803 N N . GLN A 1 100 ? 21.513 -9.197 -38.846 1.00 84.62 100 GLN A N 1
ATOM 804 C CA . GLN A 1 100 ? 20.931 -9.955 -37.740 1.00 84.62 100 GLN A CA 1
ATOM 805 C C . GLN A 1 100 ? 21.548 -9.602 -36.373 1.00 84.62 100 GLN A C 1
ATOM 807 O O . GLN A 1 100 ? 20.898 -9.801 -35.348 1.00 84.62 100 GLN A O 1
ATOM 812 N N . LEU A 1 101 ? 22.764 -9.045 -36.336 1.00 81.81 101 LEU A N 1
ATOM 813 C CA . LEU A 1 101 ? 23.467 -8.647 -35.111 1.00 81.81 101 LEU A CA 1
ATOM 814 C C . LEU A 1 101 ? 23.103 -7.226 -34.642 1.00 81.81 101 LEU A C 1
ATOM 816 O O . LEU A 1 101 ? 23.095 -6.956 -33.441 1.00 81.81 101 LEU A O 1
ATOM 820 N N . VAL A 1 102 ? 22.727 -6.321 -35.552 1.00 78.38 102 VAL A N 1
ATOM 821 C CA . VAL A 1 102 ? 22.361 -4.930 -35.209 1.00 78.38 102 VAL A CA 1
ATOM 822 C C . VAL A 1 102 ? 21.134 -4.871 -34.286 1.00 78.38 102 VAL A C 1
ATOM 824 O O . VAL A 1 102 ? 21.117 -4.112 -33.313 1.00 78.38 102 VAL A O 1
ATOM 827 N N . THR A 1 103 ? 20.115 -5.694 -34.549 1.00 77.31 103 THR A N 1
ATOM 828 C CA . THR A 1 103 ? 18.873 -5.742 -33.757 1.00 77.31 103 THR A CA 1
ATOM 829 C C . THR A 1 103 ? 19.084 -6.166 -32.290 1.00 77.31 103 THR A C 1
ATOM 831 O O . THR A 1 103 ? 18.644 -5.428 -31.403 1.00 77.31 103 THR A O 1
ATOM 834 N N . PRO A 1 104 ? 19.755 -7.295 -31.970 1.00 79.62 104 PRO A N 1
ATOM 835 C CA . PRO A 1 104 ? 19.965 -7.717 -30.583 1.00 79.62 104 PRO A CA 1
ATOM 836 C C . PRO A 1 104 ? 20.864 -6.763 -29.788 1.00 79.62 104 PRO A C 1
ATOM 838 O O . PRO A 1 104 ? 20.632 -6.583 -28.593 1.00 79.62 104 PRO A O 1
ATOM 841 N N . VAL A 1 105 ? 21.829 -6.087 -30.424 1.00 80.12 105 VAL A N 1
ATOM 842 C CA . VAL A 1 105 ? 22.663 -5.073 -29.750 1.00 80.12 105 VAL A CA 1
ATOM 843 C C . VAL A 1 105 ? 21.814 -3.902 -29.243 1.00 80.12 105 VAL A C 1
ATOM 845 O O . VAL A 1 105 ? 21.965 -3.485 -28.094 1.00 80.12 105 VAL A O 1
ATOM 848 N N . GLY A 1 106 ? 20.858 -3.420 -30.046 1.00 74.56 106 GLY A N 1
ATOM 849 C CA . GLY A 1 106 ? 19.886 -2.417 -29.593 1.00 74.56 106 GLY A CA 1
ATOM 850 C C . GLY A 1 106 ? 18.974 -2.932 -28.470 1.00 74.56 106 GLY A C 1
ATOM 851 O O . GLY A 1 106 ? 18.669 -2.201 -27.525 1.00 74.56 106 GLY A O 1
ATOM 852 N N . GLY A 1 107 ? 18.590 -4.212 -28.531 1.00 78.38 107 GLY A N 1
ATOM 853 C CA . GLY A 1 107 ? 17.776 -4.880 -27.510 1.00 78.38 107 GLY A CA 1
ATOM 854 C C . GLY A 1 107 ? 18.444 -4.978 -26.131 1.00 78.38 107 GLY A C 1
ATOM 855 O O . GLY A 1 107 ? 17.768 -4.864 -25.110 1.00 78.38 107 GLY A O 1
ATOM 856 N N . LEU A 1 108 ? 19.771 -5.121 -26.062 1.00 82.38 108 LEU A N 1
ATOM 857 C CA . LEU A 1 108 ? 20.496 -5.161 -24.783 1.00 82.38 108 LEU A CA 1
ATOM 858 C C . LEU A 1 108 ? 20.424 -3.827 -24.026 1.00 82.38 108 LEU A C 1
ATOM 860 O O . LEU A 1 108 ? 20.314 -3.809 -22.797 1.00 82.38 108 LEU A O 1
ATOM 864 N N . PHE A 1 109 ? 20.433 -2.705 -24.746 1.00 75.81 109 PHE A N 1
ATOM 865 C CA . PHE A 1 109 ? 20.317 -1.379 -24.141 1.00 75.81 109 PHE A CA 1
ATOM 866 C C . PHE A 1 109 ? 18.915 -1.132 -23.561 1.00 75.81 109 PHE A C 1
ATOM 868 O O . PHE A 1 109 ? 18.776 -0.653 -22.431 1.00 75.81 109 PHE A O 1
ATOM 875 N N . THR A 1 110 ? 17.860 -1.518 -24.283 1.00 77.69 110 THR A N 1
ATOM 876 C CA . THR A 1 110 ? 16.479 -1.409 -23.780 1.00 77.69 110 THR A CA 1
ATOM 877 C C . THR A 1 110 ? 16.218 -2.372 -22.623 1.00 77.69 110 THR A C 1
ATOM 879 O O . THR A 1 110 ? 15.538 -2.011 -21.656 1.00 77.69 110 THR A O 1
ATOM 882 N N . PHE A 1 111 ? 16.824 -3.561 -22.652 1.00 81.31 111 PHE A N 1
ATOM 883 C CA . PHE A 1 111 ? 16.813 -4.497 -21.531 1.00 81.31 111 PHE A CA 1
ATOM 884 C C . PHE A 1 111 ? 17.477 -3.897 -20.282 1.00 81.31 111 PHE A C 1
ATOM 886 O O . PHE A 1 111 ? 16.906 -3.949 -19.190 1.00 81.31 111 PHE A O 1
ATOM 893 N N . TYR A 1 112 ? 18.630 -3.238 -20.432 1.00 79.94 112 TYR A N 1
ATOM 894 C CA . TYR A 1 112 ? 19.307 -2.547 -19.331 1.00 79.94 112 TYR A CA 1
ATOM 895 C C . TYR A 1 112 ? 18.430 -1.452 -18.695 1.00 79.94 112 TYR A C 1
ATOM 897 O O . TYR A 1 112 ? 18.301 -1.388 -17.467 1.00 79.94 112 TYR A O 1
ATOM 905 N N . LEU A 1 113 ? 17.759 -0.633 -19.512 1.00 75.81 113 LEU A N 1
ATOM 906 C CA . LEU A 1 113 ? 16.815 0.382 -19.025 1.00 75.81 113 LEU A CA 1
ATOM 907 C C . LEU A 1 113 ? 15.586 -0.238 -18.334 1.00 75.81 113 LEU A C 1
ATOM 909 O O . LEU A 1 113 ? 15.111 0.273 -17.312 1.00 75.81 113 LEU A O 1
ATOM 913 N N . SER A 1 114 ? 15.095 -1.368 -18.841 1.00 78.69 114 SER A N 1
ATOM 914 C CA . SER A 1 114 ? 13.973 -2.105 -18.244 1.00 78.69 114 SER A CA 1
ATOM 915 C C . SER A 1 114 ? 14.337 -2.640 -16.857 1.00 78.69 114 SER A C 1
ATOM 917 O O . SER A 1 114 ? 13.588 -2.442 -15.896 1.00 78.69 114 SER A O 1
ATOM 919 N N . CYS A 1 115 ? 15.540 -3.200 -16.710 1.00 78.31 115 CYS A N 1
ATOM 920 C CA . CYS A 1 115 ? 16.087 -3.636 -15.426 1.00 78.31 115 CYS A CA 1
ATOM 921 C C . CYS A 1 115 ? 16.164 -2.499 -14.394 1.00 78.31 115 CYS A C 1
ATOM 923 O O . CYS A 1 115 ? 15.851 -2.712 -13.220 1.00 78.31 115 CYS A O 1
ATOM 925 N N . GLN A 1 116 ? 16.538 -1.280 -14.801 1.00 71.06 116 GLN A N 1
ATOM 926 C CA . GLN A 1 116 ? 16.520 -0.125 -13.893 1.00 71.06 116 GLN A CA 1
ATOM 927 C C . GLN A 1 116 ? 15.103 0.233 -13.428 1.00 71.06 116 GLN A C 1
ATOM 929 O O . GLN A 1 116 ? 14.899 0.561 -12.256 1.00 71.06 116 GLN A O 1
ATOM 934 N N . THR A 1 117 ? 14.117 0.136 -14.319 1.00 75.31 117 THR A N 1
ATOM 935 C CA . THR A 1 117 ? 12.714 0.430 -13.998 1.00 75.31 117 THR A CA 1
ATOM 936 C C . THR A 1 117 ? 12.147 -0.577 -12.997 1.00 75.31 117 THR A C 1
ATOM 938 O O . THR A 1 117 ? 11.566 -0.179 -11.987 1.00 75.31 117 THR A O 1
ATOM 941 N N . ILE A 1 118 ? 12.402 -1.872 -13.208 1.00 73.38 118 ILE A N 1
ATOM 942 C CA . ILE A 1 118 ? 11.970 -2.955 -12.309 1.00 73.38 118 ILE A CA 1
ATOM 943 C C . ILE A 1 118 ? 12.582 -2.782 -10.914 1.00 73.38 118 ILE A C 1
ATOM 945 O O . ILE A 1 118 ? 11.864 -2.823 -9.915 1.00 73.38 118 ILE A O 1
ATOM 949 N N . LYS A 1 119 ? 13.891 -2.501 -10.828 1.00 74.12 119 LYS A N 1
ATOM 950 C CA . LYS A 1 119 ? 14.563 -2.217 -9.546 1.00 74.12 119 LYS A CA 1
ATOM 951 C C . LYS A 1 119 ? 13.933 -1.026 -8.814 1.00 74.12 119 LYS A C 1
ATOM 953 O O . LYS A 1 119 ? 13.798 -1.065 -7.592 1.00 74.12 119 LYS A O 1
ATOM 958 N N . GLY A 1 120 ? 13.535 0.019 -9.541 1.00 66.88 120 GLY A N 1
ATOM 959 C CA . GLY A 1 120 ? 12.837 1.177 -8.976 1.00 66.88 120 GLY A CA 1
ATOM 960 C C . GLY A 1 120 ? 11.463 0.835 -8.388 1.00 66.88 120 GLY A C 1
ATOM 961 O O . GLY A 1 120 ? 11.135 1.306 -7.299 1.00 66.88 120 GLY A O 1
ATOM 962 N N . SER A 1 121 ? 10.685 -0.005 -9.072 1.00 65.38 121 SER A N 1
ATOM 963 C CA . SER A 1 121 ? 9.370 -0.462 -8.599 1.00 65.38 121 SER A CA 1
ATOM 964 C C . SER A 1 121 ? 9.473 -1.420 -7.409 1.00 65.38 121 SER A C 1
ATOM 966 O O . SER A 1 121 ? 8.702 -1.299 -6.461 1.00 65.38 121 SER A O 1
ATOM 968 N N . LEU A 1 122 ? 10.462 -2.320 -7.401 1.00 64.44 122 LEU A N 1
ATOM 969 C CA . LEU A 1 122 ? 10.672 -3.270 -6.302 1.00 64.44 122 LEU A CA 1
ATOM 970 C C . LEU A 1 122 ? 11.078 -2.583 -4.992 1.00 64.44 122 LEU A C 1
ATOM 972 O O . LEU A 1 122 ? 10.570 -2.948 -3.936 1.00 64.44 122 LEU A O 1
ATOM 976 N N . LYS A 1 123 ? 11.921 -1.541 -5.043 1.00 65.44 123 LYS A N 1
ATOM 977 C CA . LYS A 1 123 ? 12.284 -0.758 -3.845 1.00 65.44 123 LYS A CA 1
ATOM 978 C C . LYS A 1 123 ? 11.074 -0.125 -3.151 1.00 65.44 123 LYS A C 1
ATOM 980 O O . LYS A 1 123 ? 11.080 0.006 -1.934 1.00 65.44 123 LYS A O 1
ATOM 985 N N . LYS A 1 124 ? 10.030 0.252 -3.897 1.00 61.16 124 LYS A N 1
ATOM 986 C CA . LYS A 1 124 ? 8.799 0.815 -3.313 1.00 61.16 124 LYS A CA 1
ATOM 987 C C . LYS A 1 124 ? 7.939 -0.227 -2.593 1.00 61.16 124 LYS A C 1
ATOM 989 O O . LYS A 1 124 ? 7.232 0.137 -1.662 1.00 61.16 124 LYS A O 1
ATOM 994 N N . ASN A 1 125 ? 8.032 -1.496 -2.987 1.00 58.97 125 ASN A N 1
ATOM 995 C CA . ASN A 1 125 ? 7.233 -2.591 -2.428 1.00 58.97 125 ASN A CA 1
ATOM 996 C C . ASN A 1 125 ? 7.974 -3.394 -1.338 1.00 58.97 125 ASN A C 1
ATOM 998 O O . ASN A 1 125 ? 7.410 -4.327 -0.772 1.00 58.97 125 ASN A O 1
ATOM 1002 N N . GLN A 1 126 ? 9.214 -3.024 -0.996 1.00 55.16 126 GLN A N 1
ATOM 1003 C CA . GLN A 1 126 ? 9.992 -3.668 0.070 1.00 55.16 126 GLN A CA 1
ATOM 1004 C C . GLN A 1 126 ? 9.383 -3.637 1.490 1.00 55.16 126 GLN A C 1
ATOM 1006 O O . GLN A 1 126 ? 9.658 -4.586 2.227 1.00 55.16 126 GLN A O 1
ATOM 1011 N N . PRO A 1 127 ? 8.566 -2.651 1.930 1.00 54.06 127 PRO A N 1
ATOM 1012 C CA . PRO A 1 127 ? 8.078 -2.661 3.312 1.00 54.06 127 PRO A CA 1
ATOM 1013 C C . PRO A 1 127 ? 7.074 -3.787 3.621 1.00 54.06 127 PRO A C 1
ATOM 1015 O O . PRO A 1 127 ? 6.813 -4.048 4.791 1.00 54.06 127 PRO A O 1
ATOM 1018 N N . CYS A 1 128 ? 6.564 -4.515 2.621 1.00 54.78 128 CYS A N 1
ATOM 1019 C CA . CYS A 1 128 ? 5.631 -5.627 2.835 1.00 54.78 128 CYS A CA 1
ATOM 1020 C C . CYS A 1 128 ? 6.276 -6.897 3.422 1.00 54.78 128 CYS A C 1
ATOM 1022 O O . CYS A 1 128 ? 5.562 -7.838 3.742 1.00 54.78 128 CYS A O 1
ATOM 1024 N N . HIS A 1 129 ? 7.605 -6.958 3.563 1.00 47.50 129 HIS A N 1
ATOM 1025 C CA . HIS A 1 129 ? 8.301 -8.153 4.066 1.00 47.50 129 HIS A CA 1
ATOM 1026 C C . HIS A 1 129 ? 8.454 -8.197 5.595 1.00 47.50 129 HIS A C 1
ATOM 1028 O O . HIS A 1 129 ? 9.035 -9.134 6.131 1.00 47.50 129 HIS A O 1
ATOM 1034 N N . ARG A 1 130 ? 7.937 -7.189 6.307 1.00 47.56 130 ARG A N 1
ATOM 1035 C CA . ARG A 1 130 ? 7.950 -7.120 7.775 1.00 47.56 130 ARG A CA 1
ATOM 1036 C C . ARG A 1 130 ? 6.644 -7.641 8.382 1.00 47.56 130 ARG A C 1
ATOM 1038 O O . ARG A 1 130 ? 6.143 -7.084 9.351 1.00 47.56 130 ARG A O 1
ATOM 1045 N N . ILE A 1 131 ? 6.079 -8.686 7.782 1.00 55.19 131 ILE A N 1
ATOM 1046 C CA . ILE A 1 131 ? 5.039 -9.480 8.432 1.00 55.19 131 ILE A CA 1
ATOM 1047 C C . ILE A 1 131 ? 5.788 -10.278 9.497 1.00 55.19 131 ILE A C 1
ATOM 1049 O O . ILE A 1 131 ? 6.492 -11.234 9.170 1.00 55.19 131 ILE A O 1
ATOM 1053 N N . SER A 1 132 ? 5.749 -9.810 10.747 1.00 56.91 132 SER A N 1
ATOM 1054 C CA . SER A 1 132 ? 6.197 -10.609 11.885 1.00 56.91 132 SER A CA 1
ATOM 1055 C C . SER A 1 132 ? 5.487 -11.951 11.783 1.00 56.91 132 SER A C 1
ATOM 1057 O O . SER A 1 132 ? 4.262 -11.987 11.701 1.00 56.91 132 SER A O 1
ATOM 1059 N N . ARG A 1 133 ? 6.255 -13.033 11.667 1.00 55.28 133 ARG A N 1
ATOM 1060 C CA . ARG A 1 133 ? 5.696 -14.378 11.572 1.00 55.28 133 ARG A CA 1
ATOM 1061 C C . ARG A 1 133 ? 4.985 -14.636 12.900 1.00 55.28 133 ARG A C 1
ATOM 1063 O O . ARG A 1 133 ? 5.658 -14.663 13.927 1.00 55.28 133 ARG A O 1
ATOM 1070 N N . GLU A 1 134 ? 3.658 -14.716 12.870 1.00 63.97 134 GLU A N 1
ATOM 1071 C CA . GLU A 1 134 ? 2.883 -15.225 14.000 1.00 63.97 134 GLU A CA 1
ATOM 1072 C C . GLU A 1 134 ? 3.396 -16.658 14.242 1.00 63.97 134 GLU A C 1
ATOM 1074 O O . GLU A 1 134 ? 3.604 -17.416 13.288 1.00 63.97 134 GLU A O 1
ATOM 1079 N N . VAL A 1 135 ? 3.793 -16.953 15.477 1.00 61.94 135 VAL A N 1
ATOM 1080 C CA . VAL A 1 135 ? 4.349 -18.253 15.865 1.00 61.94 135 VAL A CA 1
ATOM 1081 C C . VAL A 1 135 ? 3.191 -19.062 16.426 1.00 61.94 135 VAL A C 1
ATOM 1083 O O . VAL A 1 135 ? 2.444 -18.545 17.249 1.00 61.94 135 VAL A O 1
ATOM 1086 N N . ASP A 1 136 ? 3.038 -20.307 15.986 1.00 57.59 136 ASP A N 1
ATOM 1087 C CA . ASP A 1 136 ? 2.087 -21.234 16.602 1.00 57.59 136 ASP A CA 1
ATOM 1088 C C . ASP A 1 136 ? 2.601 -21.613 18.000 1.00 57.59 136 ASP A C 1
ATOM 1090 O O . ASP A 1 136 ? 3.755 -22.033 18.147 1.00 57.59 136 ASP A O 1
ATOM 1094 N N . MET A 1 137 ? 1.771 -21.475 19.033 1.00 55.88 137 MET A N 1
ATOM 1095 C CA . MET A 1 137 ? 2.103 -21.912 20.386 1.00 55.88 137 MET A CA 1
ATOM 1096 C C . MET A 1 137 ? 1.640 -23.357 20.571 1.00 55.88 137 MET A C 1
ATOM 1098 O O . MET A 1 137 ? 0.466 -23.686 20.435 1.00 55.88 137 MET A O 1
ATOM 1102 N N . GLU A 1 138 ? 2.549 -24.247 20.975 1.00 53.75 138 GLU A N 1
ATOM 1103 C CA . GLU A 1 138 ? 2.194 -25.645 21.266 1.00 53.75 138 GLU A CA 1
ATOM 1104 C C . GLU A 1 138 ? 1.247 -25.795 22.480 1.00 53.75 138 GLU A C 1
ATOM 1106 O O . GLU A 1 138 ? 0.720 -26.884 22.693 1.00 53.75 138 GLU A O 1
ATOM 1111 N N . ASN A 1 139 ? 1.004 -24.741 23.281 1.00 48.72 139 ASN A N 1
ATOM 1112 C CA . ASN A 1 139 ? 0.309 -24.844 24.574 1.00 48.72 139 ASN A CA 1
ATOM 1113 C C . ASN A 1 139 ? -0.568 -23.628 24.962 1.00 48.72 139 ASN A C 1
ATOM 1115 O O . ASN A 1 139 ? -0.466 -23.124 26.084 1.00 48.72 139 ASN A O 1
ATOM 1119 N N . PHE A 1 140 ? -1.496 -23.174 24.114 1.00 57.25 140 PHE A N 1
ATOM 1120 C CA . PHE A 1 140 ? -2.590 -22.305 24.591 1.00 57.25 140 PHE A CA 1
ATOM 1121 C C . PHE A 1 140 ? -3.659 -23.149 25.307 1.00 57.25 140 PHE A C 1
ATOM 1123 O O . PHE A 1 140 ? -4.666 -23.575 24.745 1.00 57.25 140 PHE A O 1
ATOM 1130 N N . ALA A 1 141 ? -3.390 -23.464 26.572 1.00 53.53 141 ALA A N 1
ATOM 1131 C CA . ALA A 1 141 ? -4.047 -24.519 27.343 1.00 53.53 141 ALA A CA 1
ATOM 1132 C C . ALA A 1 141 ? -5.414 -24.150 27.963 1.00 53.53 141 ALA A C 1
ATOM 1134 O O . ALA A 1 141 ? -5.734 -24.613 29.058 1.00 53.53 141 ALA A O 1
ATOM 1135 N N . TYR A 1 142 ? -6.249 -23.345 27.300 1.00 60.22 142 TYR A N 1
ATOM 1136 C CA . TYR A 1 142 ? -7.544 -22.951 27.867 1.00 60.22 142 TYR A CA 1
ATOM 1137 C C . TYR A 1 142 ? -8.704 -23.301 26.939 1.00 60.22 142 TYR A C 1
ATOM 1139 O O . TYR A 1 142 ? -8.990 -22.605 25.977 1.00 60.22 142 TYR A O 1
ATOM 1147 N N . ASN A 1 143 ? -9.431 -24.366 27.282 1.00 68.25 143 ASN A N 1
ATOM 1148 C CA . ASN A 1 143 ? -10.665 -24.763 26.593 1.00 68.25 143 ASN A CA 1
ATOM 1149 C C . ASN A 1 143 ? -11.863 -23.849 26.920 1.00 68.25 143 ASN A C 1
ATOM 1151 O O . ASN A 1 143 ? -12.952 -24.053 26.388 1.00 68.25 143 ASN A O 1
ATOM 1155 N N . ASN A 1 144 ? -11.705 -22.886 27.834 1.00 81.62 144 ASN A N 1
ATOM 1156 C CA . ASN A 1 144 ? -12.801 -22.064 28.327 1.00 81.62 144 ASN A CA 1
ATOM 1157 C C . ASN A 1 144 ? -12.352 -20.631 28.651 1.00 81.62 144 ASN A C 1
ATOM 1159 O O . ASN A 1 144 ? -11.283 -20.422 29.219 1.00 81.62 144 ASN A O 1
ATOM 1163 N N . VAL A 1 145 ? -13.210 -19.660 28.340 1.00 87.75 145 VAL A N 1
ATOM 1164 C CA . VAL A 1 145 ? -13.024 -18.237 28.656 1.00 87.75 145 VAL A CA 1
ATOM 1165 C C . VAL A 1 145 ? -13.918 -17.882 29.831 1.00 87.75 145 VAL A C 1
ATOM 1167 O O . VAL A 1 145 ? -15.140 -17.965 29.706 1.00 87.75 145 VAL A O 1
ATOM 1170 N N . ASP A 1 146 ? -13.318 -17.483 30.949 1.00 92.25 146 ASP A N 1
ATOM 1171 C CA . ASP A 1 146 ? -14.029 -17.047 32.151 1.00 92.25 146 ASP A CA 1
ATOM 1172 C C . ASP A 1 146 ? -14.119 -15.522 32.220 1.00 92.25 146 ASP A C 1
ATOM 1174 O O . ASP A 1 146 ? -15.168 -14.994 32.586 1.00 92.25 146 ASP A O 1
ATOM 1178 N N . TYR A 1 147 ? -13.072 -14.803 31.804 1.00 94.12 147 TYR A N 1
ATOM 1179 C CA . TYR A 1 147 ? -13.113 -13.346 31.686 1.00 94.12 147 TYR A CA 1
ATOM 1180 C C . TYR A 1 147 ? -12.123 -12.788 30.653 1.00 94.12 147 TYR A C 1
ATOM 1182 O O . TYR A 1 147 ? -11.114 -13.409 30.322 1.00 94.12 147 TYR A O 1
ATOM 1190 N N . LEU A 1 148 ? -12.406 -11.573 30.180 1.00 95.19 148 LEU A N 1
ATOM 1191 C CA . LEU A 1 148 ? -11.492 -10.707 29.430 1.00 95.19 148 LEU A CA 1
ATOM 1192 C C . LEU A 1 148 ? -11.189 -9.468 30.277 1.00 95.19 148 LEU A C 1
ATOM 1194 O O . LEU A 1 148 ? -12.108 -8.809 30.758 1.00 95.19 148 LEU A O 1
ATOM 1198 N N . GLU A 1 149 ? -9.920 -9.120 30.436 1.00 96.56 149 GLU A N 1
ATOM 1199 C CA . GLU A 1 149 ? -9.475 -8.015 31.281 1.00 96.56 149 GLU A CA 1
ATOM 1200 C C . GLU A 1 149 ? -8.555 -7.058 30.518 1.00 96.56 149 GLU A C 1
ATOM 1202 O O . GLU A 1 149 ? -7.628 -7.475 29.828 1.00 96.56 149 GLU A O 1
ATOM 1207 N N . LEU A 1 150 ? -8.810 -5.760 30.664 1.00 97.31 150 LEU A N 1
ATOM 1208 C CA . LEU A 1 150 ? -7.935 -4.669 30.252 1.00 97.31 150 LEU A CA 1
ATOM 1209 C C . LEU A 1 150 ? -7.390 -4.019 31.524 1.00 97.31 150 LEU A C 1
ATOM 1211 O O . LEU A 1 150 ? -8.168 -3.649 32.407 1.00 97.31 150 LEU A O 1
ATOM 1215 N N . LYS A 1 151 ? -6.068 -3.865 31.606 1.00 96.75 151 LYS A N 1
ATOM 1216 C CA . LYS A 1 151 ? -5.357 -3.230 32.722 1.00 96.75 151 LYS A CA 1
ATOM 1217 C C . LYS A 1 151 ? -4.605 -2.016 32.213 1.00 96.75 151 LYS A C 1
ATOM 1219 O O . LYS A 1 151 ? -3.581 -2.175 31.546 1.00 96.75 151 LYS A O 1
ATOM 1224 N N . SER A 1 152 ? -5.101 -0.829 32.542 1.00 96.88 152 SER A N 1
ATOM 1225 C CA . SER A 1 152 ? -4.443 0.447 32.251 1.00 96.88 152 SER A CA 1
ATOM 1226 C C . SER A 1 152 ? -4.027 0.614 30.789 1.00 96.88 152 SER A C 1
ATOM 1228 O O . SER A 1 152 ? -2.902 1.002 30.471 1.00 96.88 152 SER A O 1
ATOM 1230 N N . VAL A 1 153 ? -4.932 0.255 29.878 1.00 96.31 153 VAL A N 1
ATOM 1231 C CA . VAL A 1 153 ? -4.652 0.227 28.443 1.00 96.31 153 VAL A CA 1
ATOM 1232 C C . VAL A 1 153 ? -4.689 1.638 27.871 1.00 96.31 153 VAL A C 1
ATOM 1234 O O . VAL A 1 153 ? -5.744 2.274 27.841 1.00 96.31 153 VAL A O 1
ATOM 1237 N N . SER A 1 154 ? -3.553 2.083 27.336 1.00 95.56 154 SER A N 1
ATOM 1238 C CA . SER A 1 154 ? -3.469 3.279 26.497 1.00 95.56 154 SER A CA 1
ATOM 1239 C C . SER A 1 154 ? -3.106 2.919 25.065 1.00 95.56 154 SER A C 1
ATOM 1241 O O . SER A 1 154 ? -2.293 2.025 24.808 1.00 95.56 154 SER A O 1
ATOM 1243 N N . PHE A 1 155 ? -3.703 3.630 24.113 1.00 94.94 155 PHE A N 1
ATOM 1244 C CA . PHE A 1 155 ? -3.448 3.425 22.692 1.00 94.94 155 PHE A CA 1
ATOM 1245 C C . PHE A 1 155 ? -3.686 4.695 21.875 1.00 94.94 155 PHE A C 1
ATOM 1247 O O . PHE A 1 155 ? -4.686 5.384 22.079 1.00 94.94 155 PHE A O 1
ATOM 1254 N N . GLY A 1 156 ? -2.827 4.950 20.888 1.00 92.06 156 GLY A N 1
ATOM 1255 C CA . GLY A 1 156 ? -2.949 6.039 19.927 1.00 92.06 156 GLY A CA 1
ATOM 1256 C C . GLY A 1 156 ? -2.627 5.645 18.488 1.00 92.06 156 GLY A C 1
ATOM 1257 O O . GLY A 1 156 ? -1.832 4.746 18.222 1.00 92.06 156 GLY A O 1
ATOM 1258 N N . TYR A 1 157 ? -3.226 6.364 17.538 1.00 89.25 157 TYR A N 1
ATOM 1259 C CA . TYR A 1 157 ? -2.844 6.282 16.129 1.00 89.25 157 TYR A CA 1
ATOM 1260 C C . TYR A 1 157 ? -1.769 7.331 15.841 1.00 89.25 157 TYR A C 1
ATOM 1262 O O . TYR A 1 157 ? -2.062 8.529 15.793 1.00 89.25 157 TYR A O 1
ATOM 1270 N N . ASN A 1 158 ? -0.536 6.879 15.598 1.00 85.00 158 ASN A N 1
ATOM 1271 C CA . ASN A 1 158 ? 0.642 7.747 15.497 1.00 85.00 158 ASN A CA 1
ATOM 1272 C C . ASN A 1 158 ? 0.787 8.597 16.776 1.00 85.00 158 ASN A C 1
ATOM 1274 O O . ASN A 1 158 ? 0.847 8.034 17.863 1.00 85.00 158 ASN A O 1
ATOM 1278 N N . ASP A 1 159 ? 0.788 9.926 16.656 1.00 84.00 159 ASP A N 1
ATOM 1279 C CA . ASP A 1 159 ? 0.955 10.853 17.783 1.00 84.00 159 ASP A CA 1
ATOM 1280 C C . ASP A 1 159 ? -0.362 11.196 18.507 1.00 84.00 159 ASP A C 1
ATOM 1282 O O . ASP A 1 159 ? -0.359 11.959 19.470 1.00 84.00 159 ASP A O 1
ATOM 1286 N N . ASN A 1 160 ? -1.503 10.664 18.051 1.00 88.31 160 ASN A N 1
ATOM 1287 C CA . ASN A 1 160 ? -2.811 10.955 18.640 1.00 88.31 160 ASN A CA 1
ATOM 1288 C C . ASN A 1 160 ? -3.270 9.798 19.526 1.00 88.31 160 ASN A C 1
ATOM 1290 O O . ASN A 1 160 ? -3.787 8.796 19.021 1.00 88.31 160 ASN A O 1
ATOM 1294 N N . GLU A 1 161 ? -3.108 9.948 20.838 1.00 91.19 161 GLU A N 1
ATOM 1295 C CA . GLU A 1 161 ? -3.663 9.020 21.825 1.00 91.19 161 GLU A CA 1
ATOM 1296 C C . GLU A 1 161 ? -5.203 9.077 21.816 1.00 91.19 161 GLU A C 1
ATOM 1298 O O . GLU A 1 161 ? -5.805 10.145 21.712 1.00 91.19 161 GLU A O 1
ATOM 1303 N N . VAL A 1 162 ? -5.838 7.904 21.846 1.00 94.38 162 VAL A N 1
ATOM 1304 C CA . VAL A 1 162 ? -7.295 7.717 21.733 1.00 94.38 162 VAL A CA 1
ATOM 1305 C C . VAL A 1 162 ? -7.866 6.983 22.945 1.00 94.38 162 VAL A C 1
ATOM 1307 O O . VAL A 1 162 ? -8.980 7.282 23.371 1.00 94.38 162 VAL A O 1
ATOM 1310 N N . LEU A 1 163 ? -7.137 6.000 23.475 1.00 94.94 163 LEU A N 1
ATOM 1311 C CA . LEU A 1 163 ? -7.460 5.311 24.723 1.00 94.94 163 LEU A CA 1
ATOM 1312 C C . LEU A 1 163 ? -6.473 5.775 25.784 1.00 94.94 163 LEU A C 1
ATOM 1314 O O . LEU A 1 163 ? -5.273 5.742 25.527 1.00 94.94 163 LEU A O 1
ATOM 1318 N N . HIS A 1 164 ? -6.985 6.162 26.949 1.00 95.19 164 HIS A N 1
ATOM 1319 C CA . HIS A 1 164 ? -6.190 6.659 28.066 1.00 95.19 164 HIS A CA 1
ATOM 1320 C C . HIS A 1 164 ? -6.488 5.812 29.303 1.00 95.19 164 HIS A C 1
ATOM 1322 O O . HIS A 1 164 ? -7.598 5.892 29.829 1.00 95.19 164 HIS A O 1
ATOM 1328 N N . ASP A 1 165 ? -5.518 5.008 29.744 1.00 95.69 165 ASP A N 1
ATOM 1329 C CA . ASP A 1 165 ? -5.573 4.243 31.000 1.00 95.69 165 ASP A CA 1
ATOM 1330 C C . ASP A 1 165 ? -6.882 3.441 31.199 1.00 95.69 165 ASP A C 1
ATOM 1332 O O . ASP A 1 165 ? -7.508 3.424 32.261 1.00 95.69 165 ASP A O 1
ATOM 1336 N N . VAL A 1 166 ? -7.349 2.776 30.140 1.00 96.12 166 VAL A N 1
ATOM 1337 C CA . VAL A 1 166 ? -8.624 2.054 30.150 1.00 96.12 166 VAL A CA 1
ATOM 1338 C C . VAL A 1 166 ? -8.475 0.744 30.920 1.00 96.12 166 VAL A C 1
ATOM 1340 O O . VAL A 1 166 ? -7.731 -0.149 30.510 1.00 96.12 166 VAL A O 1
ATOM 1343 N N . SER A 1 167 ? -9.234 0.610 32.009 1.00 96.62 167 SER A N 1
ATOM 1344 C CA . SER A 1 167 ? -9.304 -0.611 32.815 1.00 96.62 167 SER A CA 1
ATOM 1345 C C . SER A 1 167 ? -10.734 -1.134 32.888 1.00 96.62 167 SER A C 1
ATOM 1347 O O . SER A 1 167 ? -11.648 -0.410 33.282 1.00 96.62 167 SER A O 1
ATOM 1349 N N . MET A 1 168 ? -10.944 -2.391 32.503 1.00 96.00 168 MET A N 1
ATOM 1350 C CA . MET A 1 168 ? -12.258 -3.036 32.556 1.00 96.00 168 MET A CA 1
ATOM 1351 C C . MET A 1 168 ? -12.126 -4.556 32.558 1.00 96.00 168 MET A C 1
ATOM 1353 O O . MET A 1 168 ? -11.183 -5.103 31.995 1.00 96.00 168 MET A O 1
ATOM 1357 N N . ARG A 1 169 ? -13.111 -5.237 33.143 1.00 96.38 169 ARG A N 1
ATOM 1358 C CA . ARG A 1 169 ? -13.196 -6.697 33.167 1.00 96.38 169 ARG A CA 1
ATOM 1359 C C . ARG A 1 169 ? -14.575 -7.144 32.694 1.00 96.38 169 ARG A C 1
ATOM 1361 O O . ARG A 1 169 ? -15.591 -6.653 33.186 1.00 96.38 169 ARG A O 1
ATOM 1368 N N . LEU A 1 170 ? -14.596 -8.032 31.707 1.00 96.31 170 LEU A N 1
ATOM 1369 C CA . LEU A 1 170 ? -15.789 -8.616 31.111 1.00 96.31 170 LEU A CA 1
ATOM 1370 C C . LEU A 1 170 ? -15.873 -10.083 31.520 1.00 96.31 170 LEU A C 1
ATOM 1372 O O . LEU A 1 170 ? -14.991 -10.863 31.181 1.00 96.31 170 LEU A O 1
ATOM 1376 N N . GLU A 1 171 ? -16.931 -10.453 32.227 1.00 96.62 171 GLU A N 1
ATOM 1377 C CA . GLU A 1 171 ? -17.157 -11.816 32.704 1.00 96.62 171 GLU A CA 1
ATOM 1378 C C . GLU A 1 171 ? -17.860 -12.666 31.639 1.00 96.62 171 GLU A C 1
ATOM 1380 O O . GLU A 1 171 ? -18.655 -12.173 30.824 1.00 96.62 171 GLU A O 1
ATOM 1385 N N . LYS A 1 172 ? -17.610 -13.976 31.676 1.00 94.69 172 LYS A N 1
ATOM 1386 C CA . LYS A 1 172 ? -18.253 -14.965 30.811 1.00 94.69 172 LYS A CA 1
ATOM 1387 C C . LYS A 1 172 ? -19.775 -14.851 30.862 1.00 94.69 172 LYS A C 1
ATOM 1389 O O . LYS A 1 172 ? -20.391 -14.784 31.922 1.00 94.69 172 LYS A O 1
ATOM 1394 N N . GLY A 1 173 ? -20.396 -14.880 29.683 1.00 93.06 173 GLY A N 1
ATOM 1395 C CA . GLY A 1 173 ? -21.852 -14.803 29.526 1.00 93.06 173 GLY A CA 1
ATOM 1396 C C . GLY A 1 173 ? -22.438 -13.398 29.698 1.00 93.06 173 GLY A C 1
ATOM 1397 O O . GLY A 1 173 ? -23.632 -13.209 29.453 1.00 93.06 173 GLY A O 1
ATOM 1398 N N . GLY A 1 174 ? -21.624 -12.405 30.069 1.00 93.44 174 GLY A N 1
ATOM 1399 C CA . GLY A 1 174 ? -22.046 -11.015 30.149 1.00 93.44 174 GLY A CA 1
ATOM 1400 C C . GLY A 1 174 ? -22.352 -10.410 28.776 1.00 93.44 174 GLY A C 1
ATOM 1401 O O . GLY A 1 174 ? -21.778 -10.784 27.752 1.00 93.44 174 GLY A O 1
ATOM 1402 N N . ARG A 1 175 ? -23.272 -9.440 28.752 1.00 95.25 175 ARG A N 1
ATOM 1403 C CA . ARG A 1 175 ? -23.569 -8.613 27.574 1.00 95.25 175 ARG A CA 1
ATOM 1404 C C . ARG A 1 175 ? -23.207 -7.176 27.897 1.00 95.25 175 ARG A C 1
ATOM 1406 O O . ARG A 1 175 ? -23.840 -6.555 28.746 1.00 95.25 175 ARG A O 1
ATOM 1413 N N . TYR A 1 176 ? -22.199 -6.663 27.209 1.00 94.38 176 TYR A N 1
ATOM 1414 C CA . TYR A 1 176 ? -21.634 -5.347 27.474 1.00 94.38 176 TYR A CA 1
ATOM 1415 C C . TYR A 1 176 ? -21.863 -4.425 26.281 1.00 94.38 176 TYR A C 1
ATOM 1417 O O . TYR A 1 176 ? -21.791 -4.854 25.130 1.00 94.38 176 TYR A O 1
ATOM 1425 N N . ALA A 1 177 ? -22.144 -3.154 26.559 1.00 94.00 177 ALA A N 1
ATOM 1426 C CA . ALA A 1 177 ? -22.342 -2.129 25.545 1.00 94.00 177 ALA A CA 1
ATOM 1427 C C . ALA A 1 177 ? -21.357 -0.982 25.772 1.00 94.00 177 ALA A C 1
ATOM 1429 O O . ALA A 1 177 ? -21.265 -0.448 26.876 1.00 94.00 177 ALA A O 1
ATOM 1430 N N . ILE A 1 178 ? -20.650 -0.585 24.714 1.00 91.81 178 ILE A N 1
ATOM 1431 C CA . ILE A 1 178 ? -19.772 0.587 24.723 1.00 91.81 178 ILE A CA 1
ATOM 1432 C C . ILE A 1 178 ? -20.511 1.728 24.024 1.00 91.81 178 ILE A C 1
ATOM 1434 O O . ILE A 1 178 ? -20.787 1.663 22.825 1.00 91.81 178 ILE A O 1
ATOM 1438 N N . ILE A 1 179 ? -20.832 2.782 24.772 1.00 93.38 179 ILE A N 1
ATOM 1439 C CA . ILE A 1 179 ? -21.629 3.918 24.298 1.00 93.38 179 ILE A CA 1
ATOM 1440 C C . ILE A 1 179 ? -20.795 5.193 24.423 1.00 93.38 179 ILE A C 1
ATOM 1442 O O . ILE A 1 179 ? -20.053 5.374 25.382 1.00 93.38 179 ILE A O 1
ATOM 1446 N N . GLY A 1 180 ? -20.904 6.085 23.441 1.00 92.25 180 GLY A N 1
ATOM 1447 C CA . GLY A 1 180 ? -20.213 7.371 23.458 1.00 92.25 180 GLY A CA 1
ATOM 1448 C C . GLY A 1 180 ? -20.356 8.126 22.137 1.00 92.25 180 GLY A C 1
ATOM 1449 O O . GLY A 1 180 ? -20.785 7.532 21.140 1.00 92.25 180 GLY A O 1
ATOM 1450 N N . PRO A 1 181 ? -19.972 9.411 22.088 1.00 90.69 181 PRO A N 1
ATOM 1451 C CA . PRO A 1 181 ? -20.047 10.230 20.878 1.00 90.69 181 PRO A CA 1
ATOM 1452 C C . PRO A 1 181 ? -19.157 9.681 19.755 1.00 90.69 181 PRO A C 1
ATOM 1454 O O . PRO A 1 181 ? -18.230 8.905 19.993 1.00 90.69 181 PRO A O 1
ATOM 1457 N N . SER A 1 182 ? -19.432 10.048 18.502 1.00 86.69 182 SER A N 1
ATOM 1458 C CA . SER A 1 182 ? -18.554 9.663 17.386 1.00 86.69 182 SER A CA 1
ATOM 1459 C C . SER A 1 182 ? -17.114 10.120 17.655 1.00 86.69 182 SER A C 1
ATOM 1461 O O . SER A 1 182 ? -16.903 11.217 18.165 1.00 86.69 182 SER A O 1
ATOM 1463 N N . GLY A 1 183 ? -16.134 9.259 17.373 1.00 84.75 183 GLY A N 1
ATOM 1464 C CA . GLY A 1 183 ? -14.719 9.530 17.662 1.00 84.75 183 GLY A CA 1
ATOM 1465 C C . GLY A 1 183 ? -14.251 9.216 19.089 1.00 84.75 183 GLY A C 1
ATOM 1466 O O . GLY A 1 183 ? -13.060 9.298 19.346 1.00 84.75 183 GLY A O 1
ATOM 1467 N N . SER A 1 184 ? -15.122 8.767 19.999 1.00 87.75 184 SER A N 1
ATOM 1468 C CA . SER A 1 184 ? -14.754 8.449 21.394 1.00 87.75 184 SER A CA 1
ATOM 1469 C C . SER A 1 184 ? -13.901 7.179 21.592 1.00 87.75 184 SER A C 1
ATOM 1471 O O . SER A 1 184 ? -13.890 6.624 22.683 1.00 87.75 184 SER A O 1
ATOM 1473 N N . GLY A 1 185 ? -13.293 6.627 20.539 1.00 90.75 185 GLY A N 1
ATOM 1474 C CA . GLY A 1 185 ? -12.448 5.430 20.645 1.00 90.75 185 GLY A CA 1
ATOM 1475 C C . GLY A 1 185 ? -13.167 4.074 20.720 1.00 90.75 185 GLY A C 1
ATOM 1476 O O . GLY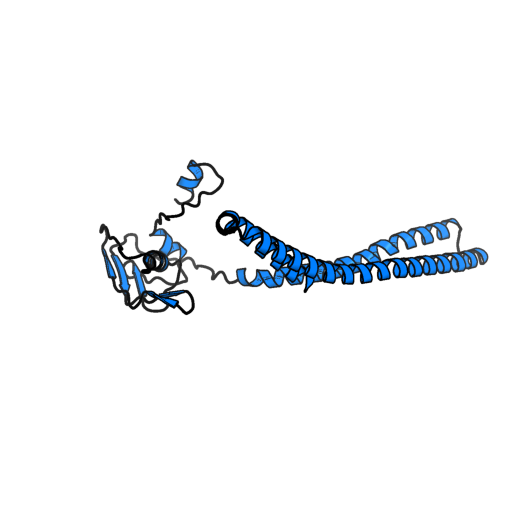 A 1 185 ? -12.507 3.066 20.924 1.00 90.75 185 GLY A O 1
ATOM 1477 N N . LYS A 1 186 ? -14.488 3.986 20.503 1.00 93.62 186 LYS A N 1
ATOM 1478 C CA . LYS A 1 186 ? -15.243 2.707 20.585 1.00 93.62 186 LYS A CA 1
ATOM 1479 C C . LYS A 1 186 ? -14.683 1.607 19.680 1.00 93.62 186 LYS A C 1
ATOM 1481 O O . LYS A 1 186 ? -14.374 0.515 20.142 1.00 93.62 186 LYS A O 1
ATOM 1486 N N . THR A 1 187 ? -14.531 1.911 18.392 1.00 91.94 187 THR A N 1
ATOM 1487 C CA . THR A 1 187 ? -13.941 0.985 17.416 1.00 91.94 187 THR A CA 1
ATOM 1488 C C . THR A 1 187 ? -12.489 0.684 17.767 1.00 91.94 187 THR A C 1
ATOM 1490 O O . THR A 1 187 ? -12.038 -0.441 17.602 1.00 91.94 187 THR A O 1
ATOM 1493 N N . THR A 1 188 ? -11.772 1.667 18.315 1.00 93.69 188 THR A N 1
ATOM 1494 C CA . THR A 1 188 ? -10.396 1.495 18.776 1.00 93.69 188 THR A CA 1
ATOM 1495 C C . THR A 1 188 ? -10.304 0.466 19.898 1.00 93.69 188 THR A C 1
ATOM 1497 O O . THR A 1 188 ? -9.491 -0.436 19.781 1.00 93.69 188 THR A O 1
ATOM 1500 N N . ILE A 1 189 ? -11.182 0.515 20.910 1.00 94.31 189 ILE A N 1
ATOM 1501 C CA . ILE A 1 189 ? -11.238 -0.501 21.977 1.00 94.31 189 ILE A CA 1
ATOM 1502 C C . ILE A 1 189 ? -11.419 -1.901 21.380 1.00 94.31 189 ILE A C 1
ATOM 1504 O O . ILE A 1 189 ? -10.675 -2.812 21.728 1.00 94.31 189 ILE A O 1
ATOM 1508 N N . ILE A 1 190 ? -12.362 -2.070 20.447 1.00 93.25 190 ILE A N 1
ATOM 1509 C CA . ILE A 1 190 ? -12.609 -3.364 19.788 1.00 93.25 190 ILE A CA 1
ATOM 1510 C C . ILE A 1 190 ? -11.364 -3.828 19.017 1.00 93.25 190 ILE A C 1
ATOM 1512 O O . ILE A 1 190 ? -10.955 -4.983 19.135 1.00 93.25 190 ILE A O 1
ATOM 1516 N N . ASN A 1 191 ? -10.727 -2.933 18.262 1.00 92.19 191 ASN A N 1
ATOM 1517 C CA . ASN A 1 191 ? -9.534 -3.256 17.484 1.00 92.19 191 ASN A CA 1
ATOM 1518 C C . ASN A 1 191 ? -8.329 -3.611 18.374 1.00 92.19 191 ASN A C 1
ATOM 1520 O O . ASN A 1 191 ? -7.542 -4.485 18.019 1.00 92.19 191 ASN A O 1
ATOM 1524 N N . THR A 1 192 ? -8.172 -2.959 19.528 1.00 93.06 192 THR A N 1
ATOM 1525 C CA . THR A 1 192 ? -7.093 -3.275 20.474 1.00 93.06 192 THR A CA 1
ATOM 1526 C C . THR A 1 192 ? -7.365 -4.600 21.192 1.00 93.06 192 THR A C 1
ATOM 1528 O O . THR A 1 192 ? -6.474 -5.440 21.266 1.00 93.06 192 THR A O 1
ATOM 1531 N N . ILE A 1 193 ? -8.605 -4.849 21.636 1.00 94.31 193 ILE A N 1
ATOM 1532 C CA . ILE A 1 193 ? -9.010 -6.123 22.261 1.00 94.31 193 ILE A CA 1
ATOM 1533 C C . ILE A 1 193 ? -8.799 -7.310 21.316 1.00 94.31 193 ILE A C 1
ATOM 1535 O O . ILE A 1 193 ? -8.365 -8.369 21.748 1.00 94.31 193 ILE A O 1
ATOM 1539 N N . THR A 1 194 ? -9.079 -7.144 20.024 1.00 92.06 194 THR A N 1
ATOM 1540 C CA . THR A 1 194 ? -8.938 -8.210 19.013 1.00 92.06 194 THR A CA 1
ATOM 1541 C C . THR A 1 194 ? -7.502 -8.392 18.507 1.00 92.06 194 THR A C 1
ATOM 1543 O O . THR A 1 194 ? -7.256 -9.225 17.635 1.00 92.06 194 THR A O 1
ATOM 1546 N N . GLY A 1 195 ? -6.538 -7.620 19.022 1.00 90.31 195 GLY A N 1
ATOM 1547 C CA . GLY A 1 195 ? -5.144 -7.684 18.581 1.00 90.31 195 GLY A CA 1
ATOM 1548 C C . GLY A 1 195 ? -4.933 -7.201 17.140 1.00 90.31 195 GLY A C 1
ATOM 1549 O O . GLY A 1 195 ? -3.968 -7.602 16.487 1.00 90.31 195 GLY A O 1
ATOM 1550 N N . LEU A 1 196 ? -5.835 -6.365 16.607 1.00 88.75 196 LEU A N 1
ATOM 1551 C CA . LEU A 1 196 ? -5.616 -5.667 15.335 1.00 88.75 196 LEU A CA 1
ATOM 1552 C C . LEU A 1 196 ? -4.607 -4.524 15.508 1.00 88.75 196 LEU A C 1
ATOM 1554 O O . LEU A 1 196 ? -3.807 -4.261 14.612 1.00 88.75 196 LEU A O 1
ATOM 1558 N N . TYR A 1 197 ? -4.623 -3.880 16.678 1.00 89.50 197 TYR A N 1
ATOM 1559 C CA . TYR A 1 197 ? -3.594 -2.937 17.104 1.00 89.50 197 TYR A CA 1
ATOM 1560 C C . TYR A 1 197 ? -3.032 -3.336 18.464 1.00 89.50 197 TYR A C 1
ATOM 1562 O O . TYR A 1 197 ? -3.785 -3.616 19.395 1.00 89.50 197 TYR A O 1
ATOM 1570 N N . SER A 1 198 ? -1.709 -3.307 18.596 1.00 88.50 198 SER A N 1
ATOM 1571 C CA . SER A 1 198 ? -1.044 -3.463 19.888 1.00 88.50 198 SER A CA 1
ATOM 1572 C C . SER A 1 198 ? -1.192 -2.183 20.707 1.00 88.50 198 SER A C 1
ATOM 1574 O O . SER A 1 198 ? -0.950 -1.090 20.193 1.00 88.50 198 SER A O 1
ATOM 1576 N N . ALA A 1 199 ? -1.577 -2.317 21.976 1.00 91.00 199 ALA A N 1
ATOM 1577 C CA . ALA A 1 199 ? -1.619 -1.197 22.911 1.00 91.00 199 ALA A CA 1
ATOM 1578 C C . ALA A 1 199 ? -0.229 -0.550 23.069 1.00 91.00 199 ALA A C 1
ATOM 1580 O O . ALA A 1 199 ? 0.793 -1.231 22.981 1.00 91.00 199 ALA A O 1
ATOM 1581 N N . ASN A 1 200 ? -0.188 0.762 23.319 1.00 91.69 200 ASN A N 1
ATOM 1582 C CA . ASN A 1 200 ? 1.062 1.471 23.608 1.00 91.69 200 ASN A CA 1
ATOM 1583 C C . ASN A 1 200 ? 1.553 1.188 25.035 1.00 91.69 200 ASN A C 1
ATOM 1585 O O . ASN A 1 200 ? 2.759 1.123 25.266 1.00 91.69 200 ASN A O 1
ATOM 1589 N N . SER A 1 201 ? 0.627 1.011 25.978 1.00 93.19 201 SER A N 1
ATOM 1590 C CA . SER A 1 201 ? 0.909 0.600 27.354 1.00 93.19 201 SER A CA 1
ATOM 1591 C C . SER A 1 201 ? -0.286 -0.127 27.969 1.00 93.19 201 SER A C 1
ATOM 1593 O O . SER A 1 201 ? -1.392 -0.099 27.422 1.00 93.19 201 SER A O 1
ATOM 1595 N N . GLY A 1 202 ? -0.057 -0.756 29.122 1.00 94.06 202 GLY A N 1
ATOM 1596 C CA . GLY A 1 202 ? -1.042 -1.602 29.790 1.00 94.06 202 GLY A CA 1
ATOM 1597 C C . GLY A 1 202 ? -1.014 -3.036 29.275 1.00 94.06 202 GLY A C 1
ATOM 1598 O O . GLY A 1 202 ? -0.088 -3.441 28.571 1.00 94.06 202 GLY A O 1
ATOM 1599 N N . ALA A 1 203 ? -2.021 -3.817 29.655 1.00 94.38 203 ALA A N 1
ATOM 1600 C CA . ALA A 1 203 ? -2.117 -5.220 29.276 1.00 94.38 203 ALA A CA 1
ATOM 1601 C C . ALA A 1 203 ? -3.564 -5.626 28.986 1.00 94.38 203 ALA A C 1
ATOM 1603 O O . ALA A 1 203 ? -4.493 -5.133 29.627 1.00 94.38 203 ALA A O 1
ATOM 1604 N N . ILE A 1 204 ? -3.744 -6.549 28.043 1.00 95.44 204 ILE A N 1
ATOM 1605 C CA . ILE A 1 204 ? -5.030 -7.189 27.748 1.00 95.44 204 ILE A CA 1
ATOM 1606 C C . ILE A 1 204 ? -4.846 -8.681 27.981 1.00 95.44 204 ILE A C 1
ATOM 1608 O O . ILE A 1 204 ? -3.842 -9.234 27.543 1.00 95.44 204 ILE A O 1
ATOM 1612 N N . ALA A 1 205 ? -5.776 -9.320 28.683 1.00 93.12 205 ALA A N 1
ATOM 1613 C CA . ALA A 1 205 ? -5.693 -10.739 28.994 1.00 93.12 205 ALA A CA 1
ATOM 1614 C C . ALA A 1 205 ? -7.049 -11.433 28.876 1.00 93.12 205 ALA A C 1
ATOM 1616 O O . ALA A 1 205 ? -8.073 -10.871 29.260 1.00 93.12 205 ALA A O 1
ATOM 1617 N N . ILE A 1 206 ? -7.042 -12.669 28.384 1.00 91.62 206 ILE A N 1
ATOM 1618 C CA . ILE A 1 206 ? -8.155 -13.611 28.518 1.00 91.62 206 ILE A CA 1
ATOM 1619 C C . ILE A 1 206 ? -7.746 -14.608 29.597 1.00 91.62 206 ILE A C 1
ATOM 1621 O O . ILE A 1 206 ? -6.742 -15.307 29.446 1.00 91.62 206 ILE A O 1
ATOM 1625 N N . ASN A 1 207 ? -8.507 -14.673 30.689 1.00 89.94 207 ASN A N 1
ATOM 1626 C CA . ASN A 1 207 ? -8.118 -15.382 31.908 1.00 89.94 207 ASN A CA 1
ATOM 1627 C C . ASN A 1 207 ? -6.711 -14.940 32.380 1.00 89.94 207 ASN A C 1
ATOM 1629 O O . ASN A 1 207 ? -6.495 -13.775 32.718 1.00 89.94 207 ASN A O 1
ATOM 1633 N N . GLU A 1 208 ? -5.746 -15.862 32.384 1.00 86.06 208 GLU A N 1
ATOM 1634 C CA . GLU A 1 208 ? -4.344 -15.613 32.739 1.00 86.06 208 GLU A CA 1
ATOM 1635 C C . GLU A 1 208 ? -3.446 -15.362 31.515 1.00 86.06 208 GLU A C 1
ATOM 1637 O O . GLU A 1 208 ? -2.277 -15.016 31.673 1.00 86.06 208 GLU A O 1
ATOM 1642 N N . SER A 1 209 ? -3.971 -15.521 30.295 1.00 86.88 209 SER A N 1
ATOM 1643 C CA . SER A 1 209 ? -3.184 -15.393 29.070 1.00 86.88 209 SER A CA 1
ATOM 1644 C C . SER A 1 209 ? -3.166 -13.958 28.561 1.00 86.88 209 SER A C 1
ATOM 1646 O O . SER A 1 209 ? -4.213 -13.379 28.263 1.00 86.88 209 SER A O 1
ATOM 1648 N N . LEU A 1 210 ? -1.968 -13.387 28.462 1.00 90.06 210 LEU A N 1
ATOM 1649 C CA . LEU A 1 210 ? -1.740 -12.033 27.973 1.00 90.06 210 LEU A CA 1
ATOM 1650 C C . LEU A 1 210 ? -1.760 -11.996 26.444 1.00 90.06 210 LEU A C 1
ATOM 1652 O O . LEU A 1 210 ? -1.167 -12.844 25.783 1.00 90.06 210 LEU A O 1
ATOM 1656 N N . LEU A 1 211 ? -2.387 -10.961 25.890 1.00 88.94 211 LEU A N 1
ATOM 1657 C CA . LEU A 1 211 ? -2.260 -10.619 24.482 1.00 88.94 211 LEU A CA 1
ATOM 1658 C C . LEU A 1 211 ? -0.811 -10.224 24.201 1.00 88.94 211 LEU A C 1
ATOM 1660 O O . LEU A 1 211 ? -0.349 -9.161 24.626 1.00 88.94 211 LEU A O 1
ATOM 1664 N N . ASP A 1 212 ? -0.121 -11.063 23.442 1.00 82.06 212 ASP A N 1
ATOM 1665 C CA . ASP A 1 212 ? 1.173 -10.748 22.865 1.00 82.06 212 ASP A CA 1
ATOM 1666 C C . ASP A 1 212 ? 1.075 -10.629 21.337 1.00 82.06 212 ASP A C 1
ATOM 1668 O O . ASP A 1 212 ? 0.109 -11.043 20.696 1.00 82.06 212 ASP A O 1
ATOM 1672 N N . GLY A 1 213 ? 2.073 -9.987 20.733 1.00 76.94 213 GLY A N 1
ATOM 1673 C CA . GLY A 1 213 ? 2.130 -9.827 19.280 1.00 76.94 213 GLY A CA 1
ATOM 1674 C C . GLY A 1 213 ? 2.617 -11.070 18.531 1.00 76.94 213 GLY A C 1
ATOM 1675 O O . GLY A 1 213 ? 2.832 -10.972 17.326 1.00 76.94 213 GLY A O 1
ATOM 1676 N N . GLN A 1 214 ? 2.870 -12.188 19.219 1.00 75.06 214 GLN A N 1
ATOM 1677 C CA . GLN A 1 214 ? 3.451 -13.399 18.631 1.00 75.06 214 GLN A CA 1
ATOM 1678 C C . GLN A 1 214 ? 2.381 -14.452 18.327 1.00 75.06 214 GLN A C 1
ATOM 1680 O O . GLN A 1 214 ? 2.473 -15.095 17.285 1.00 75.06 214 GLN A O 1
ATOM 1685 N N . HIS A 1 215 ? 1.340 -14.553 19.157 1.00 81.81 215 HIS A N 1
ATOM 1686 C CA . HIS A 1 215 ? 0.310 -15.599 19.103 1.00 81.81 215 HIS A CA 1
ATOM 1687 C C . HIS A 1 215 ? -1.071 -15.026 18.733 1.00 81.81 215 HIS A C 1
ATOM 1689 O O . HIS A 1 215 ? -2.106 -15.342 19.326 1.00 81.81 215 HIS A O 1
ATOM 1695 N N . LEU A 1 216 ? -1.093 -14.117 17.753 1.00 85.31 216 LEU A N 1
ATOM 1696 C CA . LEU A 1 216 ? -2.297 -13.377 17.367 1.00 85.31 216 LEU A CA 1
ATOM 1697 C C . LEU A 1 216 ? -3.358 -14.253 16.689 1.00 85.31 216 LEU A C 1
ATOM 1699 O O . LEU A 1 216 ? -4.548 -13.987 16.866 1.00 85.31 216 LEU A O 1
ATOM 1703 N N . GLU A 1 217 ? -2.967 -15.280 15.932 1.00 83.50 217 GLU A N 1
ATOM 1704 C CA . GLU A 1 217 ? -3.913 -16.214 15.316 1.00 83.50 217 GLU A CA 1
ATOM 1705 C C . GLU A 1 217 ? -4.782 -16.899 16.379 1.00 83.50 217 GLU A C 1
ATOM 1707 O O . GLU A 1 217 ? -6.011 -16.852 16.312 1.00 83.50 217 GLU A O 1
ATOM 1712 N N . GLU A 1 218 ? -4.149 -17.472 17.401 1.00 81.62 218 GLU A N 1
ATOM 1713 C CA . GLU A 1 218 ? -4.821 -18.162 18.504 1.00 81.62 218 GLU A CA 1
ATOM 1714 C C . GLU A 1 218 ? -5.692 -17.213 19.324 1.00 81.62 218 GLU A C 1
ATOM 1716 O O . GLU A 1 218 ? -6.840 -17.535 19.635 1.00 81.62 218 GLU A O 1
ATOM 1721 N N . TRP A 1 219 ? -5.184 -16.013 19.613 1.00 87.88 219 TRP A N 1
ATOM 1722 C CA . TRP A 1 219 ? -5.957 -14.971 20.281 1.00 87.88 219 TRP A CA 1
ATOM 1723 C C . TRP A 1 219 ? -7.242 -14.638 19.515 1.00 87.88 219 TRP A C 1
ATOM 1725 O O . TRP A 1 219 ? -8.329 -14.582 20.094 1.00 87.88 219 TRP A O 1
ATOM 1735 N N . ARG A 1 220 ? -7.141 -14.453 18.193 1.00 88.88 220 ARG A N 1
ATOM 1736 C CA . ARG A 1 220 ? -8.266 -14.061 17.332 1.00 88.88 220 ARG A CA 1
ATOM 1737 C C . ARG A 1 220 ? -9.323 -15.152 17.179 1.00 88.88 220 ARG A C 1
ATOM 1739 O O . ARG A 1 220 ? -10.473 -14.800 16.931 1.00 88.88 220 ARG A O 1
ATOM 1746 N N . ARG A 1 221 ? -9.000 -16.434 17.397 1.00 86.56 221 ARG A N 1
ATOM 1747 C CA . ARG A 1 221 ? -9.989 -17.537 17.376 1.00 86.56 221 ARG A CA 1
ATOM 1748 C C . ARG A 1 221 ? -11.104 -17.370 18.415 1.00 86.56 221 ARG A C 1
ATOM 1750 O O . ARG A 1 221 ? -12.189 -17.911 18.228 1.00 86.56 221 ARG A O 1
ATOM 1757 N N . TRP A 1 222 ? -10.876 -16.593 19.474 1.00 86.75 222 TRP A N 1
ATOM 1758 C CA . TRP A 1 222 ? -11.885 -16.295 20.498 1.00 86.75 222 TRP A CA 1
ATOM 1759 C C . TRP A 1 222 ? -12.863 -15.181 20.116 1.00 86.75 222 TRP A C 1
ATOM 1761 O O . TRP A 1 222 ? -13.838 -14.948 20.833 1.00 86.75 222 TRP A O 1
ATOM 1771 N N . PHE A 1 223 ? -12.626 -14.481 19.005 1.00 89.38 223 PHE A N 1
ATOM 1772 C CA . PHE A 1 223 ? -13.409 -13.320 18.609 1.00 89.38 223 PHE A CA 1
ATOM 1773 C C . PHE A 1 223 ? -14.118 -13.553 17.279 1.00 89.38 223 PHE A C 1
ATOM 1775 O O . PHE A 1 223 ? -13.527 -13.944 16.279 1.00 89.38 223 PHE A O 1
ATOM 1782 N N . THR A 1 224 ? -15.398 -13.199 17.237 1.00 88.62 224 THR A N 1
ATOM 1783 C CA . THR A 1 224 ? -16.134 -12.996 15.988 1.00 88.62 224 THR A CA 1
ATOM 1784 C C . THR A 1 224 ? -16.567 -11.540 15.940 1.00 88.62 224 THR A C 1
ATOM 1786 O O . THR A 1 224 ? -17.294 -11.074 16.818 1.00 88.62 224 THR A O 1
ATOM 1789 N N . VAL A 1 225 ? -16.103 -10.805 14.929 1.00 86.56 225 VAL A N 1
ATOM 1790 C CA . VAL A 1 225 ? -16.378 -9.372 14.780 1.00 86.56 225 VAL A CA 1
ATOM 1791 C C . VAL A 1 225 ? -17.335 -9.158 13.619 1.00 86.56 225 VAL A C 1
ATOM 1793 O O . VAL A 1 225 ? -17.043 -9.530 12.486 1.00 86.56 225 VAL A O 1
ATOM 1796 N N . VAL A 1 226 ? -18.461 -8.504 13.890 1.00 86.38 226 VAL A N 1
ATOM 1797 C CA . VAL A 1 226 ? -19.381 -8.025 12.855 1.00 86.38 226 VAL A CA 1
ATOM 1798 C C . VAL A 1 226 ? -19.124 -6.533 12.661 1.00 86.38 226 VAL A C 1
ATOM 1800 O O . VAL A 1 226 ? -19.442 -5.723 13.531 1.00 86.38 226 VAL A O 1
ATOM 1803 N N . SER A 1 227 ? -18.485 -6.181 11.544 1.00 79.38 227 SER A N 1
ATOM 1804 C CA . SER A 1 227 ? -18.150 -4.793 11.207 1.00 79.38 227 SER A CA 1
ATOM 1805 C C . SER A 1 227 ? -19.376 -4.017 10.712 1.00 79.38 227 SER A C 1
ATOM 1807 O O . SER A 1 227 ? -20.331 -4.592 10.196 1.00 79.38 227 SER A O 1
ATOM 1809 N N . GLN A 1 228 ? -19.329 -2.689 10.829 1.00 75.38 228 GLN A N 1
ATOM 1810 C CA . GLN A 1 228 ? -20.319 -1.795 10.222 1.00 75.38 228 GLN A CA 1
ATOM 1811 C C . GLN A 1 228 ? -20.251 -1.833 8.685 1.00 75.38 228 GLN A C 1
ATOM 1813 O O . GLN A 1 228 ? -21.283 -1.761 8.018 1.00 75.38 228 GLN A O 1
ATOM 1818 N N . ASP A 1 229 ? -19.044 -1.988 8.137 1.00 74.06 229 ASP A N 1
ATOM 1819 C CA . ASP A 1 229 ? -18.801 -2.137 6.705 1.00 74.06 229 ASP A CA 1
ATOM 1820 C C . ASP A 1 229 ? -18.654 -3.631 6.382 1.00 74.06 229 ASP A C 1
ATOM 1822 O O . ASP A 1 229 ? -17.584 -4.219 6.556 1.00 74.06 229 ASP A O 1
ATOM 1826 N N . ASN A 1 230 ? -19.742 -4.270 5.942 1.00 67.38 230 ASN A N 1
ATOM 1827 C CA . ASN A 1 230 ? -19.719 -5.671 5.517 1.00 67.38 230 ASN A CA 1
ATOM 1828 C C . ASN A 1 230 ? -18.988 -5.798 4.177 1.00 67.38 230 ASN A C 1
ATOM 1830 O O . ASN A 1 230 ? -19.559 -5.549 3.113 1.00 67.38 230 ASN A O 1
ATOM 1834 N N . LEU A 1 231 ? -17.719 -6.194 4.228 1.00 69.19 231 LEU A N 1
ATOM 1835 C CA . LEU A 1 231 ? -16.925 -6.456 3.036 1.00 69.19 231 LEU A CA 1
ATOM 1836 C C . LEU A 1 231 ? -17.175 -7.899 2.586 1.00 69.19 231 LEU A C 1
ATOM 1838 O O . LEU A 1 231 ? -16.625 -8.841 3.146 1.00 69.19 231 LEU A O 1
ATOM 1842 N N . LEU A 1 232 ? -18.053 -8.070 1.598 1.00 82.00 232 LEU A N 1
ATOM 1843 C CA . LEU A 1 232 ? -18.299 -9.369 0.977 1.00 82.00 232 LEU A CA 1
ATOM 1844 C C . LEU A 1 232 ? -17.293 -9.598 -0.149 1.00 82.00 232 LEU A C 1
ATOM 1846 O O . LEU A 1 232 ? -17.047 -8.713 -0.973 1.00 82.00 232 LEU A O 1
ATOM 1850 N N . PHE A 1 233 ? -16.739 -10.802 -0.208 1.00 83.69 233 PHE A N 1
ATOM 1851 C CA . PHE A 1 233 ? -15.946 -11.232 -1.348 1.00 83.69 233 PHE A CA 1
ATOM 1852 C C . PHE A 1 233 ? -16.863 -11.499 -2.543 1.00 83.69 233 PHE A C 1
ATOM 1854 O O . PHE A 1 233 ? -18.014 -11.912 -2.372 1.00 83.69 233 PHE A O 1
ATOM 1861 N N . SER A 1 234 ? -16.339 -11.293 -3.756 1.00 87.25 234 SER A N 1
ATOM 1862 C CA . SER A 1 234 ? -17.024 -11.563 -5.029 1.00 87.25 234 SER A CA 1
ATOM 1863 C C . SER A 1 234 ? -17.203 -13.069 -5.275 1.00 87.25 234 SER A C 1
ATOM 1865 O O . SER A 1 234 ? -16.654 -13.624 -6.223 1.00 87.25 234 SER A O 1
ATOM 1867 N N . THR A 1 235 ? -17.951 -13.729 -4.394 1.00 88.81 235 THR A N 1
ATOM 1868 C CA . THR A 1 235 ? -18.259 -15.158 -4.417 1.00 88.81 235 THR A CA 1
ATOM 1869 C C . THR A 1 235 ? -19.701 -15.424 -3.950 1.00 88.81 235 THR A C 1
ATOM 1871 O O . THR A 1 235 ? -20.479 -14.495 -3.724 1.00 88.81 235 THR A O 1
ATOM 1874 N N . THR A 1 236 ? -20.097 -16.693 -3.840 1.00 92.44 236 THR A N 1
ATOM 1875 C CA . THR A 1 236 ? -21.427 -17.117 -3.406 1.00 92.44 236 THR A CA 1
ATOM 1876 C C . THR A 1 236 ? -21.726 -16.695 -1.963 1.00 92.44 236 THR A C 1
ATOM 1878 O O . THR A 1 236 ? -20.831 -16.500 -1.136 1.00 92.44 236 THR A O 1
ATOM 1881 N N . ILE A 1 237 ? -23.018 -16.576 -1.636 1.00 89.56 237 ILE A N 1
ATOM 1882 C CA . ILE A 1 237 ? -23.472 -16.300 -0.262 1.00 89.56 237 ILE A CA 1
ATOM 1883 C C . ILE A 1 237 ? -22.985 -17.404 0.681 1.00 89.56 237 ILE A C 1
ATOM 1885 O O . ILE A 1 237 ? -22.500 -17.113 1.768 1.00 89.56 237 ILE A O 1
ATOM 1889 N N . LYS A 1 238 ? -23.076 -18.667 0.241 1.00 91.56 238 LYS A N 1
ATOM 1890 C CA . LYS A 1 238 ? -22.609 -19.826 1.006 1.00 91.56 238 LYS A CA 1
ATOM 1891 C C . LYS A 1 238 ? -21.139 -19.662 1.388 1.00 91.56 238 LYS A C 1
ATOM 1893 O O . LYS A 1 238 ? -20.803 -19.798 2.555 1.00 91.56 238 LYS A O 1
ATOM 1898 N N . GLU A 1 239 ? -20.282 -19.338 0.428 1.00 89.38 239 GLU A N 1
ATOM 1899 C CA . GLU A 1 239 ? -18.859 -19.155 0.703 1.00 89.38 239 GLU A CA 1
ATOM 1900 C C . GLU A 1 239 ? -18.609 -17.983 1.646 1.00 89.38 239 GLU A C 1
ATOM 1902 O O . GLU A 1 239 ? -17.931 -18.174 2.642 1.00 89.38 239 GLU A O 1
ATOM 1907 N N . ASN A 1 240 ? -19.231 -16.820 1.437 1.00 86.00 240 ASN A N 1
ATOM 1908 C CA . ASN A 1 240 ? -19.079 -15.692 2.364 1.00 86.00 240 ASN A CA 1
ATOM 1909 C C . ASN A 1 240 ? -19.535 -16.002 3.806 1.00 86.00 240 ASN A C 1
ATOM 1911 O O . ASN A 1 240 ? -19.058 -15.343 4.724 1.00 86.00 240 ASN A O 1
ATOM 1915 N N . LEU A 1 241 ? -20.444 -16.963 4.019 1.00 85.25 241 LEU A N 1
ATOM 1916 C CA . LEU A 1 241 ? -20.900 -17.371 5.355 1.00 85.25 241 LEU A CA 1
ATOM 1917 C C . LEU A 1 241 ? -19.981 -18.407 6.019 1.00 85.25 241 LEU A C 1
ATOM 1919 O O . LEU A 1 241 ? -19.751 -18.312 7.219 1.00 85.25 241 LEU A O 1
ATOM 1923 N N . PHE A 1 242 ? -19.458 -19.375 5.260 1.00 83.44 242 PHE A N 1
ATOM 1924 C CA . PHE A 1 242 ? -18.593 -20.447 5.781 1.00 83.44 242 PHE A CA 1
ATOM 1925 C C . PHE A 1 242 ? -17.091 -20.133 5.693 1.00 83.44 242 PHE A C 1
ATOM 1927 O O . PHE A 1 242 ? -16.283 -20.892 6.205 1.00 83.44 242 PHE A O 1
ATOM 1934 N N . PHE A 1 243 ? -16.692 -19.032 5.052 1.00 75.25 243 PHE A N 1
ATOM 1935 C CA . PHE A 1 243 ? -15.282 -18.638 4.936 1.00 75.25 243 PHE A CA 1
ATOM 1936 C C . PHE A 1 243 ? -14.629 -18.322 6.292 1.00 75.25 243 PHE A C 1
ATOM 1938 O O . PHE A 1 243 ? -13.413 -18.409 6.419 1.00 75.25 243 PHE A O 1
ATOM 1945 N N . TRP A 1 244 ? -15.432 -17.935 7.288 1.00 71.06 244 TRP A N 1
ATOM 1946 C CA . TRP A 1 244 ? -14.973 -17.452 8.597 1.00 71.06 244 TRP A CA 1
ATOM 1947 C C . TRP A 1 244 ? -15.033 -18.504 9.714 1.00 71.06 244 TRP A C 1
ATOM 1949 O O . TRP A 1 244 ? -14.676 -18.186 10.846 1.00 71.06 244 TRP A O 1
ATOM 1959 N N . SER A 1 245 ? -15.548 -19.702 9.413 1.00 57.50 245 SER A N 1
ATOM 1960 C CA . SER A 1 245 ? -15.716 -20.831 10.343 1.00 57.50 245 SER A CA 1
ATOM 1961 C C . SER A 1 245 ? -14.651 -21.890 10.118 1.00 57.50 245 SER A C 1
ATOM 1963 O O . SER A 1 245 ? -14.122 -22.406 11.121 1.00 57.50 245 SER A O 1
#

InterPro domains:
  IPR003439 ABC transporter-like, ATP-binding domain [PF00005] (163-240)
  IPR011527 ABC transporter type 1, transmembrane domain [PF00664] (4-105)
  IPR011527 ABC transporter type 1, transmembrane domain [PS50929] (1-117)
  IPR027417 P-loop containing nucleoside triphosphate hydrolase [G3DSA:3.40.50.300] (139-245)
  IPR027417 P-loop containing nucleoside triphosphate hydrolase [SSF52540] (140-241)
  IPR036640 ABC transporter type 1, transmembrane domain superfamily [G3DSA:1.20.1560.10] (1-125)
  IPR036640 ABC transporter type 1, transmembrane domain superfamily [SSF90123] (3-123)
  IPR039421 Type 1 protein exporter [PTHR24221] (9-242)

Sequence (245 aa):
MMLQERIGKLNTFTSEIVRSMRTVKLCNAERCMLLKFKKRVNEIKEVNLLNDKVYSFVTPVQNLISIFCTGVIVCYGVHLMDVHLLTYGSFVAYVMLFFQLVTPVGGLFTFYLSCQTIKGSLKKNQPCHRISREVDMENFAYNNVDYLELKSVSFGYNDNEVLHDVSMRLEKGGRYAIIGPSGSGKTTIINTITGLYSANSGAIAINESLLDGQHLEEWRRWFTVVSQDNLLFSTTIKENLFFWS

Foldseek 3Di:
DVLVVLVVVLVVLVVVCVVCVVVCVVVVVVVVSVVVNVVSVVVSVVVVVVVVVVVVVVVVVLVVVLVVVLVVLVVVVVVCVVVVNDDPVRSVVVSVVSVVVSVVVVVVVVVVVVVVVVVVVVVVVVVVVPPQAQDADPPPPDPDFAKKWWAQFWADDVPGIQDGGDTDMGGPPDDDDDDDDPSNCPVVVVCCQLVVDPTPDTWIDGPPHTDDNRNNVVSNVVDDDDDPDDDADPDDPVCSVPVVD

Secondary structure (DSSP, 8-state):
-HHHHHHHHHHHHHHHHHHTHHHHHHTT-HHHHHHHHHHHHHHHHHHHHHHHHHHHHHHHHHHHHHHHHHHHHHHHHHHHHHTTSS-HHHHHHHHHHHHHHHHHHHHHHHHHHHHHHHHHHHHHHGGGG----PPPPTT---S---EEEEEEEEEEETTEEEEEEEEEEEETT-------STTSSHHHHHHHHTTSS--SEEEEEETTEE--SS-HHHHHTT-----SS----SS-HHHHHHTT-

Radius of gyration: 33.46 Å; chains: 1; bounding box: 66×50×89 Å

pLDDT: mean 84.37, std 11.1, range [47.5, 97.31]

Organism: Bifidobacterium pseudocatenulatum (NCBI:txid28026)